Protein AF-A0A5N7ZRE4-F1 (afdb_monomer)

Radius of gyration: 23.87 Å; Cα contacts (8 Å, |Δi|>4): 302; chains: 1; bounding box: 66×39×61 Å

Nearest PDB structures (foldseek):
  6v05-assembly1_B  TM=2.586E-01  e=1.047E+00  Escherichia coli K-12
  1u4c-assembly1_A  TM=2.999E-01  e=3.041E+00  Saccharomyces cerevisiae
  1u4c-assembly2_B  TM=3.502E-01  e=5.964E+00  Saccharomyces cerevisiae
  7zdg-assembly1_C  TM=2.381E-01  e=7.465E+00  Escherichia coli K-12

Foldseek 3Di:
DDDDDDDDDPPPDPDDDPDDPQDDQDVVLVVVLVVLCVPQLVVLVVDDPVRSVVSVVVSVVVSVVSSVDDPDDDDPDPPLPFFPKWKKWWFKWKQACLCCVPPQHRTWTWIATPVRWIWIAHPVHNQDTWTWDWDDDRLPAKIKTATPVGKIWIQGNQFWIDIPRWADFACDPVVPDGDPDDTGDIMGMDTDPRPDMDIHRDRD

Structure (mmCIF, N/CA/C/O backbone):
data_AF-A0A5N7ZRE4-F1
#
_entry.id   AF-A0A5N7ZRE4-F1
#
loop_
_atom_site.group_PDB
_atom_site.id
_atom_site.type_symbol
_atom_site.label_atom_id
_atom_site.label_alt_id
_atom_site.label_comp_id
_atom_site.label_asym_id
_atom_site.label_entity_id
_atom_site.label_seq_id
_atom_site.pdbx_PDB_ins_code
_atom_site.Cartn_x
_atom_site.Cartn_y
_atom_site.Cartn_z
_atom_site.occupancy
_atom_site.B_iso_or_equiv
_atom_site.auth_seq_id
_atom_site.auth_comp_id
_atom_site.auth_asym_id
_atom_site.auth_atom_id
_atom_site.pdbx_PDB_model_num
ATOM 1 N N . MET A 1 1 ? -44.873 24.773 28.114 1.00 38.56 1 MET A N 1
ATOM 2 C CA . MET A 1 1 ? -45.501 24.038 26.993 1.00 38.56 1 MET A CA 1
ATOM 3 C C . MET A 1 1 ? -44.371 23.784 25.992 1.00 38.56 1 MET A C 1
ATOM 5 O O . MET A 1 1 ? -43.941 24.752 25.390 1.00 38.56 1 MET A O 1
ATOM 9 N N . ASN A 1 2 ? -43.623 22.665 25.984 1.00 38.62 2 ASN A N 1
ATOM 10 C CA . ASN A 1 2 ? -43.989 21.2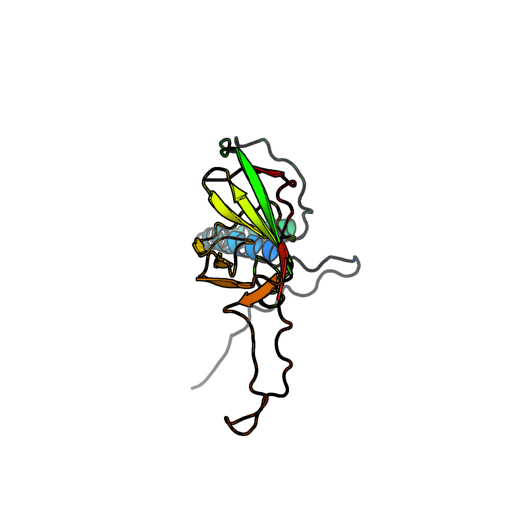50 25.709 1.00 38.62 2 ASN A CA 1
ATOM 11 C C . ASN A 1 2 ? -45.006 21.169 24.554 1.00 38.62 2 ASN A C 1
ATOM 13 O O . ASN A 1 2 ? -46.038 21.815 24.675 1.00 38.62 2 ASN A O 1
ATOM 17 N N . HIS A 1 3 ? -44.809 20.487 23.416 1.00 33.56 3 HIS A N 1
ATOM 18 C CA . HIS A 1 3 ? -44.125 19.222 23.070 1.00 33.56 3 HIS A CA 1
ATOM 19 C C . HIS A 1 3 ? -43.489 19.319 21.649 1.00 33.56 3 HIS A C 1
ATOM 21 O O . HIS A 1 3 ? -43.938 20.140 20.862 1.00 33.56 3 HIS A O 1
ATOM 27 N N . THR A 1 4 ? -42.349 18.702 21.291 1.00 43.25 4 THR A N 1
ATOM 28 C CA . THR A 1 4 ? -42.055 17.271 20.998 1.00 43.25 4 THR A CA 1
ATOM 29 C C . THR A 1 4 ? -42.673 16.724 19.689 1.00 43.25 4 THR A C 1
ATOM 31 O O . THR A 1 4 ? -43.889 16.704 19.561 1.00 43.25 4 THR A O 1
ATOM 34 N N . GLY A 1 5 ? -41.821 16.176 18.797 1.00 32.09 5 GLY A N 1
ATOM 35 C CA . GLY A 1 5 ? -42.152 15.314 17.634 1.00 32.09 5 GLY A CA 1
ATOM 36 C C . GLY A 1 5 ? -42.248 16.090 16.311 1.00 32.09 5 GLY A C 1
ATOM 37 O O . GLY A 1 5 ? -42.952 17.081 16.255 1.00 32.09 5 GLY A O 1
ATOM 38 N N . ILE A 1 6 ? -41.584 15.770 15.195 1.00 45.44 6 ILE A N 1
ATOM 39 C CA . ILE A 1 6 ? -41.382 14.496 14.479 1.00 45.44 6 ILE A CA 1
ATOM 40 C C . ILE A 1 6 ? -40.230 14.776 13.471 1.00 45.44 6 ILE A C 1
ATOM 42 O O . ILE A 1 6 ? -40.348 15.682 12.663 1.00 45.44 6 ILE A O 1
ATOM 46 N N . GLY A 1 7 ? -39.067 14.130 13.416 1.00 37.88 7 GLY A N 1
ATOM 47 C CA . GLY A 1 7 ? -38.602 12.951 14.119 1.00 37.88 7 GLY A CA 1
ATOM 48 C C . GLY A 1 7 ? -38.882 11.634 13.404 1.00 37.88 7 GLY A C 1
ATOM 49 O O . GLY A 1 7 ? -38.655 10.616 14.037 1.00 37.88 7 GLY A O 1
ATOM 50 N N . THR A 1 8 ? -39.419 11.573 12.172 1.00 39.50 8 THR A N 1
ATOM 51 C CA . THR A 1 8 ? -39.754 10.258 11.567 1.00 39.50 8 THR A CA 1
ATOM 52 C C . THR A 1 8 ? -40.024 10.248 10.049 1.00 39.50 8 THR A C 1
ATOM 54 O O . THR A 1 8 ? -41.079 9.798 9.639 1.00 39.50 8 THR A O 1
ATOM 57 N N . ILE A 1 9 ? -39.098 10.656 9.170 1.00 37.72 9 ILE A N 1
ATOM 58 C CA . ILE A 1 9 ? -39.105 10.152 7.768 1.00 37.72 9 ILE A CA 1
ATOM 59 C C . ILE A 1 9 ? -37.665 9.930 7.273 1.00 37.72 9 ILE A C 1
ATOM 61 O O . ILE A 1 9 ? -37.221 10.480 6.276 1.00 37.72 9 ILE A O 1
ATOM 65 N N . VAL A 1 10 ? -36.888 9.138 8.015 1.00 38.72 10 VAL A N 1
ATOM 66 C CA . VAL A 1 10 ? -35.630 8.530 7.515 1.00 38.72 10 VAL A CA 1
ATOM 67 C C . VAL A 1 10 ? -35.712 6.993 7.585 1.00 38.72 10 VAL A C 1
ATOM 69 O O . VAL A 1 10 ? -34.785 6.278 7.226 1.00 38.72 10 VAL A O 1
ATOM 72 N N . ALA A 1 11 ? -36.861 6.449 7.996 1.00 36.50 11 ALA A N 1
ATOM 73 C CA . ALA A 1 11 ? -37.039 5.034 8.293 1.00 36.50 11 ALA A CA 1
ATOM 74 C C . ALA A 1 11 ? -38.254 4.453 7.560 1.00 36.50 11 ALA A C 1
ATOM 76 O O . ALA A 1 11 ? -39.237 4.087 8.189 1.00 36.50 11 ALA A O 1
ATOM 77 N N . ALA A 1 12 ? -38.206 4.384 6.230 1.00 35.69 12 ALA A N 1
ATOM 78 C CA . ALA A 1 12 ? -39.133 3.548 5.462 1.00 35.69 12 ALA A CA 1
ATOM 79 C C . ALA A 1 12 ? -38.622 3.334 4.031 1.00 35.69 12 ALA A C 1
ATOM 81 O O . ALA A 1 12 ? -39.113 3.963 3.103 1.00 35.69 12 ALA A O 1
ATOM 82 N N . SER A 1 13 ? -37.612 2.478 3.853 1.00 39.00 13 SER A N 1
ATOM 83 C CA . SER A 1 13 ? -37.376 1.709 2.608 1.00 39.00 13 SER A CA 1
ATOM 84 C C . SER A 1 13 ? -36.372 0.565 2.840 1.00 39.00 13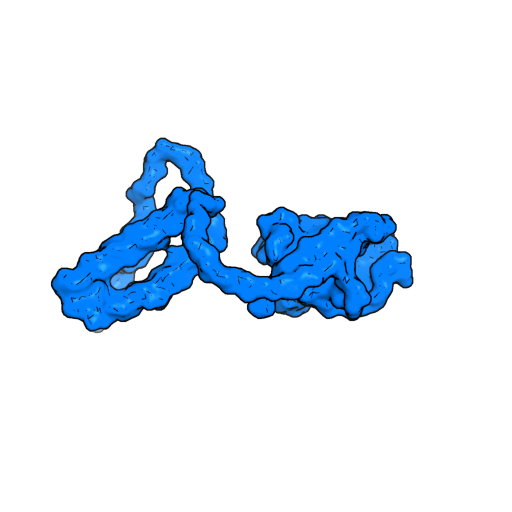 SER A C 1
ATOM 86 O O . SER A 1 13 ? -35.572 0.217 1.977 1.00 39.00 13 SER A O 1
ATOM 88 N N . LEU A 1 14 ? -36.405 -0.027 4.037 1.00 39.69 14 LEU A N 1
ATOM 89 C CA . LEU A 1 14 ? -35.903 -1.378 4.288 1.00 39.69 14 LEU A CA 1
ATOM 90 C C . LEU A 1 14 ? -37.122 -2.305 4.240 1.00 39.69 14 LEU A C 1
ATOM 92 O O . LEU A 1 14 ? -38.170 -1.941 4.761 1.00 39.69 14 LEU A O 1
ATOM 96 N N . CYS A 1 15 ? -36.955 -3.485 3.646 1.00 40.66 15 CYS A N 1
ATOM 97 C CA . CYS A 1 15 ? -37.971 -4.521 3.410 1.00 40.66 15 CYS A CA 1
ATOM 98 C C . CYS A 1 15 ? -38.852 -4.353 2.167 1.00 40.66 15 CYS A C 1
ATOM 100 O O . CYS A 1 15 ? -40.064 -4.235 2.272 1.00 40.66 15 CYS A O 1
ATOM 102 N N . VAL A 1 16 ? -38.255 -4.544 0.990 1.00 39.59 16 VAL A N 1
ATOM 103 C CA . VAL A 1 16 ? -38.702 -5.616 0.084 1.00 39.59 16 VAL A CA 1
ATOM 104 C C . VAL A 1 16 ? -37.446 -6.205 -0.550 1.00 39.59 16 VAL A C 1
ATOM 106 O O . VAL A 1 16 ? -36.670 -5.457 -1.131 1.00 39.59 16 VAL A O 1
ATOM 109 N N . LEU A 1 17 ? -37.221 -7.509 -0.380 1.00 38.06 17 LEU A N 1
ATOM 110 C CA . LEU A 1 17 ? -36.722 -8.437 -1.406 1.00 38.06 17 LEU A CA 1
ATOM 111 C C . LEU A 1 17 ? -36.503 -9.804 -0.755 1.00 38.06 17 LEU A C 1
ATOM 113 O O . LEU A 1 17 ? -35.435 -10.166 -0.265 1.00 38.06 17 LEU A O 1
ATOM 117 N N . SER A 1 18 ? -37.602 -10.542 -0.736 1.00 36.12 18 SER A N 1
ATOM 1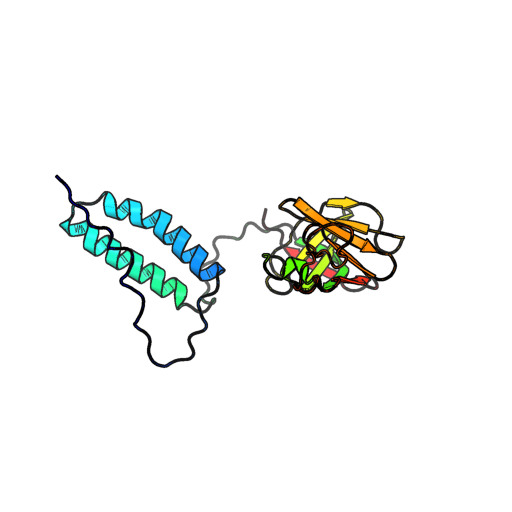18 C CA . SER A 1 18 ? -37.655 -11.978 -0.548 1.00 36.12 18 SER A CA 1
ATOM 119 C C . SER A 1 18 ? -36.957 -12.667 -1.727 1.00 36.12 18 SER A C 1
ATOM 121 O O . SER A 1 18 ? -37.272 -12.388 -2.879 1.00 36.12 18 SER A O 1
ATOM 123 N N . GLN A 1 19 ? -36.070 -13.610 -1.411 1.00 41.47 19 GLN A N 1
ATOM 124 C CA . GLN A 1 19 ? -35.760 -14.797 -2.219 1.00 41.47 19 GLN A CA 1
ATOM 125 C C . GLN A 1 19 ? -35.134 -14.577 -3.609 1.00 41.47 19 GLN A C 1
ATOM 127 O O . GLN A 1 19 ? -35.660 -14.975 -4.639 1.00 41.47 19 GLN A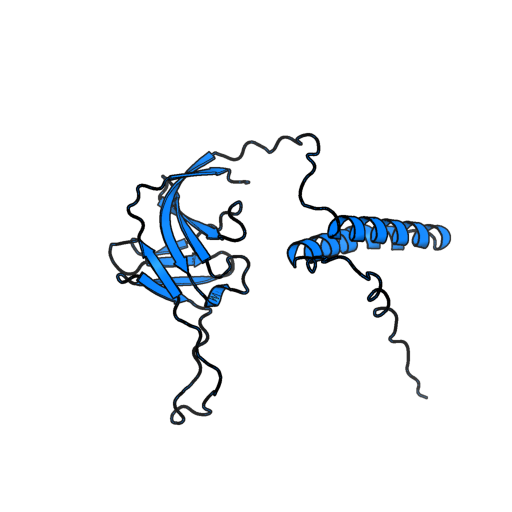 O 1
ATOM 132 N N . ALA A 1 20 ? -33.917 -14.052 -3.606 1.00 31.69 20 ALA A N 1
ATOM 133 C CA . ALA A 1 20 ? -32.799 -14.555 -4.404 1.00 31.69 20 ALA A CA 1
ATOM 134 C C . ALA A 1 20 ? -31.536 -14.175 -3.623 1.00 31.69 20 ALA A C 1
ATOM 136 O O . ALA A 1 20 ? -31.572 -13.214 -2.856 1.00 31.69 20 ALA A O 1
ATOM 137 N N . ALA A 1 21 ? -30.437 -14.914 -3.752 1.00 38.81 21 ALA A N 1
ATOM 138 C CA . ALA A 1 21 ? -29.160 -14.573 -3.130 1.00 38.81 21 ALA A CA 1
ATOM 139 C C . ALA A 1 21 ? -28.604 -13.248 -3.706 1.00 38.81 21 ALA A C 1
ATOM 141 O O . ALA A 1 21 ? -27.688 -13.238 -4.520 1.00 38.81 21 ALA A O 1
ATOM 142 N N . LEU A 1 22 ? -29.195 -12.116 -3.327 1.00 42.44 22 LEU A N 1
ATOM 143 C CA . LEU A 1 22 ? -28.741 -10.782 -3.676 1.00 42.44 22 LEU A CA 1
ATOM 144 C C . LEU A 1 22 ? -27.560 -10.475 -2.767 1.00 42.44 22 LEU A C 1
ATOM 146 O O . LEU A 1 22 ? -27.717 -10.242 -1.566 1.00 42.44 22 LEU A O 1
ATOM 150 N N . ALA A 1 23 ? -26.362 -10.529 -3.346 1.00 50.88 23 ALA A N 1
ATOM 151 C CA . ALA A 1 23 ? -25.167 -9.978 -2.737 1.00 50.88 23 ALA A CA 1
ATOM 152 C C . ALA A 1 23 ? -25.509 -8.602 -2.148 1.00 50.88 23 ALA A C 1
ATOM 154 O O . ALA A 1 23 ? -26.096 -7.759 -2.830 1.00 50.88 23 ALA A O 1
ATOM 155 N N . ARG A 1 24 ? -25.189 -8.392 -0.864 1.00 57.41 24 ARG A N 1
ATOM 156 C CA . ARG A 1 24 ? -25.337 -7.071 -0.244 1.00 57.41 24 ARG A CA 1
ATOM 157 C C . ARG A 1 24 ? -24.637 -6.051 -1.152 1.00 57.41 24 ARG A C 1
ATOM 159 O O . ARG A 1 24 ? -23.506 -6.342 -1.556 1.00 57.41 24 ARG A O 1
ATOM 166 N N . PRO A 1 25 ? -25.272 -4.908 -1.473 1.00 59.19 25 PRO A N 1
ATOM 167 C CA . PRO A 1 25 ? -24.647 -3.918 -2.334 1.00 59.19 25 PRO A CA 1
ATOM 168 C C . PRO A 1 25 ? -23.276 -3.555 -1.770 1.00 59.19 25 PRO A C 1
ATOM 170 O O . PRO A 1 25 ? -23.131 -3.356 -0.559 1.00 59.19 25 PRO A O 1
ATOM 173 N N . THR A 1 26 ? -22.256 -3.522 -2.625 1.00 68.94 26 THR A N 1
ATOM 174 C CA . THR A 1 26 ? -20.909 -3.160 -2.184 1.00 68.94 26 THR A CA 1
ATOM 175 C C . THR A 1 26 ? -20.901 -1.710 -1.704 1.00 68.94 26 THR A C 1
ATOM 177 O O . THR A 1 26 ? -21.720 -0.896 -2.137 1.00 68.94 26 THR A O 1
ATOM 180 N N . GLN A 1 27 ? -19.958 -1.355 -0.826 1.00 68.06 27 GLN A N 1
ATOM 181 C CA . GLN A 1 27 ? -19.811 0.033 -0.370 1.00 68.06 27 GLN A CA 1
ATOM 182 C C . GLN A 1 27 ? -19.673 0.999 -1.560 1.00 68.06 27 GLN A C 1
ATOM 184 O O . GLN A 1 27 ? -20.262 2.068 -1.557 1.00 68.06 27 GLN A O 1
ATOM 189 N N . GLU A 1 28 ? -19.006 0.568 -2.630 1.00 69.12 28 GLU A N 1
ATOM 190 C CA . GLU A 1 28 ? -18.854 1.335 -3.866 1.00 69.12 28 GLU A CA 1
ATOM 191 C C . GLU A 1 28 ? -20.179 1.539 -4.626 1.00 69.12 28 GLU A C 1
ATOM 193 O O . GLU A 1 28 ? -20.420 2.611 -5.180 1.00 69.12 28 GLU A O 1
ATOM 198 N N . GLN A 1 29 ? -21.065 0.538 -4.650 1.00 70.00 29 GLN A N 1
ATOM 199 C CA . GLN A 1 29 ? -22.415 0.691 -5.209 1.00 70.00 29 GLN A CA 1
ATOM 200 C C . GLN A 1 29 ? -23.254 1.649 -4.356 1.00 70.00 29 GLN A C 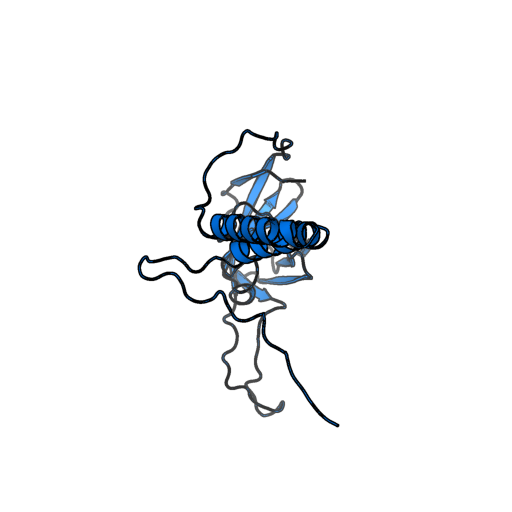1
ATOM 202 O O . GLN A 1 29 ? -23.963 2.498 -4.898 1.00 70.00 29 GLN A O 1
ATOM 207 N N . MET A 1 30 ? -23.127 1.563 -3.030 1.00 74.44 30 MET A N 1
ATOM 208 C CA . MET A 1 30 ? -23.801 2.468 -2.097 1.00 74.44 30 MET A CA 1
ATOM 209 C C . MET A 1 30 ? -23.301 3.911 -2.234 1.00 74.44 30 MET A C 1
ATOM 211 O O . MET A 1 30 ? -24.115 4.834 -2.250 1.00 74.44 30 MET A O 1
ATOM 215 N N . ASP A 1 31 ? -21.994 4.115 -2.397 1.00 75.12 31 ASP A N 1
ATOM 216 C CA . ASP A 1 31 ? -21.389 5.437 -2.579 1.00 75.12 31 ASP A CA 1
ATOM 217 C C . ASP A 1 31 ? -21.771 6.042 -3.939 1.00 75.12 31 ASP A C 1
ATOM 219 O O . ASP A 1 31 ? -22.064 7.235 -4.025 1.00 75.12 31 ASP A O 1
ATOM 223 N N . ARG A 1 32 ? -21.876 5.223 -4.997 1.00 75.50 32 ARG A N 1
ATOM 224 C CA . ARG A 1 32 ? -22.384 5.662 -6.310 1.00 75.50 32 ARG A CA 1
ATOM 225 C C . ARG A 1 32 ? -23.833 6.132 -6.249 1.00 75.50 32 ARG A C 1
ATOM 227 O O . ARG A 1 32 ? -24.157 7.170 -6.822 1.00 75.50 32 ARG A O 1
ATOM 234 N N . VAL A 1 33 ? -24.697 5.393 -5.556 1.00 78.00 33 VAL A N 1
ATOM 235 C CA . VAL A 1 33 ? -26.101 5.792 -5.380 1.00 78.00 33 VAL A CA 1
ATOM 236 C C . VAL A 1 33 ? -26.216 7.019 -4.487 1.00 78.00 33 VAL A C 1
ATOM 238 O O . VAL A 1 33 ? -27.007 7.909 -4.788 1.00 78.00 33 VAL A O 1
ATOM 241 N N . ARG A 1 34 ? -25.392 7.121 -3.438 1.00 78.38 34 ARG A N 1
ATOM 242 C CA . ARG A 1 34 ? -25.328 8.318 -2.595 1.00 78.38 34 ARG A CA 1
ATOM 243 C C . ARG A 1 34 ? -24.951 9.551 -3.414 1.00 78.38 34 ARG A C 1
ATOM 245 O O . ARG A 1 34 ? -25.705 10.515 -3.403 1.00 78.38 34 ARG A O 1
ATOM 252 N N . ALA A 1 35 ? -23.859 9.492 -4.174 1.00 76.88 35 ALA A N 1
ATOM 253 C CA . ALA A 1 35 ? -23.410 10.605 -5.009 1.00 76.88 35 ALA A CA 1
ATOM 254 C C . ALA A 1 35 ? -24.438 10.979 -6.095 1.00 76.88 35 ALA A C 1
ATOM 256 O O . ALA A 1 35 ? -24.634 12.156 -6.397 1.00 76.88 35 ALA A O 1
ATOM 257 N N . PHE A 1 36 ? -25.125 9.988 -6.674 1.00 80.94 36 PHE A N 1
ATOM 258 C CA . PHE A 1 36 ? -26.218 10.223 -7.619 1.00 80.94 36 PHE A CA 1
ATOM 259 C C . PHE A 1 36 ? -27.396 10.949 -6.954 1.00 80.94 36 PHE A C 1
ATOM 261 O O . PHE A 1 36 ? -27.853 11.974 -7.458 1.00 80.94 36 PHE A O 1
ATOM 268 N N . ASN A 1 37 ? -27.843 10.471 -5.793 1.00 80.00 37 ASN A N 1
ATOM 269 C CA . ASN A 1 37 ? -28.951 11.066 -5.052 1.00 80.00 37 ASN A CA 1
ATOM 270 C C . ASN A 1 37 ? -28.620 12.484 -4.567 1.00 80.00 37 ASN A C 1
ATOM 272 O O . ASN A 1 37 ? -29.449 13.377 -4.715 1.00 80.00 37 ASN A O 1
ATOM 276 N N . GLU A 1 38 ? -27.410 12.714 -4.050 1.00 78.94 38 GLU A N 1
ATOM 277 C CA . GLU A 1 38 ? -26.937 14.039 -3.621 1.00 78.94 38 GLU A CA 1
ATOM 278 C C . GLU A 1 38 ? -26.934 15.057 -4.768 1.00 78.94 38 GLU A C 1
ATOM 280 O O . GLU A 1 38 ? -27.155 16.244 -4.540 1.00 78.94 38 GLU A O 1
ATOM 285 N N . LYS A 1 39 ? -26.734 14.604 -6.010 1.00 82.94 39 LYS A N 1
ATOM 286 C CA . LYS A 1 39 ? -26.737 15.468 -7.192 1.00 82.94 39 LYS A CA 1
ATOM 287 C C . LYS A 1 39 ? -28.131 15.695 -7.778 1.00 82.94 39 LYS A C 1
ATOM 289 O O . LYS A 1 39 ? -28.424 16.794 -8.250 1.00 82.94 39 LYS A O 1
ATOM 294 N N . GLU A 1 40 ? -28.968 14.662 -7.820 1.00 82.44 40 GLU A N 1
ATOM 295 C CA . GLU A 1 40 ? -30.234 14.701 -8.560 1.00 82.44 40 GLU A CA 1
ATOM 296 C C . GLU A 1 40 ? -31.441 15.073 -7.683 1.00 82.44 40 GLU A C 1
ATOM 298 O O . GLU A 1 40 ? -32.319 15.792 -8.157 1.00 82.44 40 GLU A O 1
ATOM 303 N N . LEU A 1 41 ? -31.472 14.692 -6.397 1.00 78.56 41 LEU A N 1
ATOM 304 C CA . LEU A 1 41 ? -32.583 15.048 -5.498 1.00 78.56 41 LEU A CA 1
ATOM 305 C C . LEU A 1 41 ? -32.758 16.565 -5.300 1.00 78.56 41 LEU A C 1
ATOM 307 O O . LEU A 1 41 ? -33.905 17.015 -5.338 1.00 78.56 41 LEU A O 1
ATOM 311 N N . PRO A 1 42 ? -31.692 17.388 -5.171 1.00 85.56 42 PRO A N 1
ATOM 312 C CA . PRO A 1 42 ? -31.847 18.842 -5.074 1.00 85.56 42 PRO A CA 1
ATOM 313 C C . PRO A 1 42 ? -32.591 19.466 -6.257 1.00 85.56 42 PRO A C 1
ATOM 315 O O . PRO A 1 42 ? -33.279 20.469 -6.089 1.00 85.56 42 PRO A O 1
ATOM 318 N N . LYS A 1 43 ? -32.509 18.855 -7.445 1.00 82.94 43 LYS A N 1
ATOM 319 C CA . LYS A 1 43 ? -33.223 19.329 -8.637 1.00 82.94 43 LYS A CA 1
ATOM 320 C C . LYS A 1 43 ? -34.720 19.047 -8.556 1.00 82.94 43 LYS A C 1
ATOM 322 O O . LYS A 1 43 ? -35.502 19.824 -9.088 1.00 82.94 43 LYS A O 1
ATOM 327 N N . CYS A 1 44 ? -35.118 17.976 -7.871 1.00 80.94 44 CYS A N 1
ATOM 328 C CA . CYS A 1 44 ? -36.526 17.663 -7.644 1.00 80.94 44 CYS A CA 1
ATOM 329 C C . CYS A 1 44 ? -37.163 18.591 -6.604 1.00 80.94 44 CYS A C 1
ATOM 331 O O . CYS A 1 44 ? -38.322 18.961 -6.758 1.00 80.94 44 CYS A O 1
ATOM 333 N N . TYR A 1 45 ? -36.406 19.017 -5.586 1.00 78.12 45 TYR A N 1
ATOM 334 C CA . TYR A 1 45 ? -36.892 19.967 -4.573 1.00 78.12 45 TYR A CA 1
ATOM 335 C C . TYR A 1 45 ? -37.071 21.395 -5.103 1.00 78.12 45 TYR A C 1
ATOM 337 O O . TYR A 1 45 ? -37.747 22.199 -4.470 1.00 78.12 45 TYR A O 1
ATOM 345 N N . ALA A 1 46 ? -36.493 21.709 -6.264 1.00 79.62 46 ALA A N 1
ATOM 346 C CA . ALA A 1 46 ? -36.701 22.980 -6.951 1.00 79.62 46 ALA A CA 1
ATOM 347 C C . ALA A 1 46 ? -37.985 23.009 -7.810 1.00 79.62 46 ALA A C 1
ATOM 349 O O . ALA A 1 46 ? -38.300 24.045 -8.394 1.00 79.62 46 ALA A O 1
ATOM 350 N N . LEU A 1 47 ? -38.714 21.889 -7.920 1.00 81.06 47 LEU A N 1
ATOM 351 C CA . LEU A 1 47 ? -39.934 21.781 -8.722 1.00 81.06 47 LEU A CA 1
ATOM 352 C C . LEU A 1 47 ? -41.200 22.029 -7.884 1.00 81.06 47 LEU A C 1
ATOM 354 O O . LEU A 1 47 ? -41.207 21.765 -6.681 1.00 81.06 47 LEU A O 1
ATOM 358 N N . PRO A 1 48 ? -42.309 22.459 -8.515 1.00 85.81 48 PRO A N 1
ATOM 359 C CA . PRO A 1 48 ? -43.617 22.501 -7.866 1.00 85.81 48 PRO A CA 1
ATOM 360 C C . PRO A 1 48 ? -44.023 21.124 -7.322 1.00 85.81 48 PRO A C 1
ATOM 362 O O . PRO A 1 48 ? -43.744 20.101 -7.949 1.00 85.81 48 PRO A O 1
ATOM 365 N N . GLU A 1 49 ? -44.733 21.092 -6.192 1.00 72.25 49 GLU A N 1
ATOM 366 C CA . GLU A 1 49 ? -45.049 19.875 -5.420 1.00 72.25 49 GLU A CA 1
ATOM 367 C C . GLU A 1 49 ? -45.670 18.743 -6.262 1.00 72.25 49 GLU A C 1
ATOM 369 O O . GLU A 1 49 ? -45.273 17.581 -6.148 1.00 72.25 49 GLU A O 1
ATOM 374 N N . ALA A 1 50 ? -46.557 19.092 -7.200 1.00 75.31 50 ALA A N 1
ATOM 375 C CA . ALA A 1 50 ? -47.189 18.147 -8.124 1.00 75.31 50 ALA A CA 1
ATOM 376 C C . ALA A 1 50 ? -46.194 17.412 -9.052 1.00 75.31 50 ALA A C 1
ATOM 378 O O . ALA A 1 50 ? -46.482 16.312 -9.517 1.00 75.31 50 ALA A O 1
ATOM 379 N N . GLN A 1 51 ? -45.023 18.000 -9.320 1.00 72.62 51 GLN A N 1
ATOM 380 C CA . GLN A 1 51 ? -43.971 17.449 -10.187 1.00 72.62 51 GLN A CA 1
ATOM 381 C C . GLN A 1 51 ? -42.774 16.916 -9.386 1.00 72.62 51 GLN A C 1
ATOM 383 O O . GLN A 1 51 ? -42.092 15.991 -9.834 1.00 72.62 51 GLN A O 1
ATOM 388 N N . ALA A 1 52 ? -42.544 17.450 -8.182 1.00 70.75 52 ALA A N 1
ATOM 389 C CA . ALA A 1 52 ? -41.474 17.022 -7.289 1.00 70.75 52 ALA A CA 1
ATOM 390 C C . ALA A 1 52 ? -41.597 15.535 -6.932 1.00 70.75 52 ALA A C 1
ATOM 392 O O . ALA A 1 52 ? -40.604 14.811 -6.976 1.00 70.75 52 ALA A O 1
ATOM 393 N N . LYS A 1 53 ? -42.821 15.048 -6.676 1.00 74.94 53 LYS A N 1
ATOM 394 C CA . LYS A 1 53 ? -43.051 13.633 -6.356 1.00 74.94 53 LYS A CA 1
ATOM 395 C C . LYS A 1 53 ? -42.624 12.700 -7.495 1.00 74.94 53 LYS A C 1
ATOM 397 O O . LYS A 1 53 ? -41.870 11.762 -7.262 1.00 74.94 53 LYS A O 1
ATOM 402 N N . ALA A 1 54 ? -43.055 12.982 -8.725 1.00 74.19 54 ALA A N 1
ATOM 403 C CA . ALA A 1 54 ? -42.697 12.171 -9.891 1.00 74.19 54 ALA A CA 1
ATOM 404 C C . ALA A 1 54 ? -41.184 12.206 -10.176 1.00 74.19 54 ALA A C 1
ATOM 406 O O . ALA A 1 54 ? -40.597 11.194 -10.552 1.00 74.19 54 ALA A O 1
ATOM 407 N N . CYS A 1 55 ? -40.542 13.355 -9.943 1.00 75.56 55 CYS A N 1
ATOM 408 C CA . CYS A 1 55 ? -39.093 13.496 -10.054 1.00 75.56 55 CYS A CA 1
ATOM 409 C C . CYS A 1 55 ? -38.354 12.645 -9.010 1.00 75.56 55 CYS A C 1
ATOM 411 O O . CYS A 1 55 ? -37.438 11.904 -9.362 1.00 75.56 55 CYS A O 1
ATOM 413 N N . VAL A 1 56 ? -38.768 12.703 -7.740 1.00 76.69 56 VAL A N 1
ATOM 414 C CA . VAL A 1 56 ? -38.159 11.915 -6.658 1.00 76.69 56 VAL A CA 1
ATOM 415 C C . VAL A 1 56 ? -38.343 10.417 -6.900 1.00 76.69 56 VAL A C 1
ATOM 417 O O . VAL A 1 56 ? -37.372 9.669 -6.788 1.00 76.69 56 VAL A O 1
ATOM 420 N N . ASP A 1 57 ? -39.541 9.982 -7.300 1.00 76.06 57 ASP A N 1
ATOM 421 C CA . ASP A 1 57 ? -39.824 8.576 -7.611 1.00 76.06 57 ASP A CA 1
ATOM 422 C C . ASP A 1 57 ? -38.917 8.064 -8.750 1.00 76.06 57 ASP A C 1
ATOM 424 O O . ASP A 1 57 ? -38.368 6.962 -8.674 1.00 76.06 57 ASP A O 1
ATOM 428 N N . GLU A 1 58 ? -38.674 8.886 -9.776 1.00 79.31 58 GLU A N 1
ATOM 429 C CA . GLU A 1 58 ? -37.786 8.552 -10.894 1.00 79.31 58 GLU A CA 1
ATOM 430 C C . GLU A 1 58 ? -36.300 8.518 -10.492 1.00 79.31 58 GLU A C 1
ATOM 432 O O . GLU A 1 58 ? -35.548 7.651 -10.952 1.00 79.31 58 GLU A O 1
ATOM 437 N N . VAL A 1 59 ? -35.860 9.424 -9.613 1.00 77.75 59 VAL A N 1
ATOM 438 C CA . VAL A 1 59 ? -34.495 9.418 -9.058 1.00 77.75 59 VAL A CA 1
ATOM 439 C C . VAL A 1 59 ? -34.273 8.172 -8.204 1.00 77.75 59 VAL A C 1
ATOM 441 O O . VAL A 1 59 ? -33.278 7.473 -8.390 1.00 77.75 59 VAL A O 1
ATOM 444 N N . ILE A 1 60 ? -35.222 7.825 -7.334 1.00 76.88 60 ILE A N 1
ATOM 445 C CA . ILE A 1 60 ? -35.148 6.611 -6.514 1.00 76.88 60 ILE A CA 1
ATOM 446 C C . ILE A 1 60 ? -35.110 5.370 -7.410 1.00 76.88 60 ILE A C 1
ATOM 448 O O . ILE A 1 60 ? -34.232 4.525 -7.236 1.00 76.88 60 ILE A O 1
ATOM 452 N N . ARG A 1 61 ? -35.978 5.289 -8.427 1.00 79.62 61 ARG A N 1
ATOM 453 C CA . ARG A 1 61 ? -36.005 4.173 -9.385 1.00 79.62 61 ARG A CA 1
ATOM 454 C C . ARG A 1 61 ? -34.655 3.988 -10.084 1.00 79.62 61 ARG A C 1
ATOM 456 O O . ARG A 1 61 ? -34.163 2.862 -10.178 1.00 79.62 61 ARG A O 1
ATOM 463 N N . LYS A 1 62 ? -34.030 5.078 -10.543 1.00 75.12 62 LYS A N 1
ATOM 464 C CA . LYS A 1 62 ? -32.689 5.054 -11.154 1.00 75.12 62 LYS A CA 1
ATOM 465 C C . LYS A 1 62 ? -31.611 4.633 -10.158 1.00 75.12 62 LYS A C 1
ATOM 467 O O . LYS A 1 62 ? -30.793 3.778 -10.489 1.00 75.12 62 LYS A O 1
ATOM 472 N N . GLY A 1 63 ? -31.646 5.156 -8.933 1.00 76.12 63 GLY A N 1
ATOM 473 C CA . GLY A 1 63 ? -30.731 4.759 -7.861 1.00 76.12 63 GLY A CA 1
ATOM 474 C C . GLY A 1 63 ? -30.824 3.264 -7.539 1.00 76.12 63 GLY A C 1
ATOM 475 O O . GLY A 1 63 ? -29.805 2.584 -7.445 1.00 76.12 63 GLY A O 1
ATOM 476 N N . THR A 1 64 ? -32.033 2.704 -7.464 1.00 73.00 64 THR A N 1
ATOM 477 C CA . THR A 1 64 ? -32.242 1.266 -7.235 1.00 73.00 64 THR A CA 1
ATOM 478 C C . THR A 1 64 ? -31.751 0.414 -8.410 1.00 73.00 64 THR A C 1
ATOM 480 O O . THR A 1 64 ? -31.125 -0.622 -8.190 1.00 73.00 64 THR A O 1
ATOM 483 N N . GLN A 1 65 ? -31.941 0.860 -9.658 1.00 73.00 65 GLN A N 1
ATOM 484 C CA . GLN A 1 65 ? -31.388 0.174 -10.835 1.00 73.00 65 GLN A CA 1
ATOM 485 C C . GLN A 1 65 ? -29.852 0.146 -10.835 1.00 73.00 65 GLN A C 1
ATOM 487 O O . GLN A 1 65 ? -29.254 -0.838 -11.275 1.00 73.00 65 GLN A O 1
ATOM 492 N N . MET A 1 66 ? -29.200 1.174 -10.285 1.00 68.88 66 MET A N 1
ATOM 493 C CA . MET A 1 66 ? -27.743 1.199 -10.115 1.00 68.88 66 MET A CA 1
ATOM 494 C C . MET A 1 66 ? -27.241 0.184 -9.075 1.00 68.88 66 MET A C 1
ATOM 496 O O . MET A 1 66 ? -26.105 -0.276 -9.188 1.00 68.88 66 MET A O 1
ATOM 500 N N . LEU A 1 67 ? -28.072 -0.205 -8.099 1.00 69.25 67 LEU A N 1
ATOM 501 C CA . LEU A 1 67 ? -27.748 -1.272 -7.138 1.00 69.25 67 LEU A CA 1
ATOM 502 C C . LEU A 1 67 ? -27.927 -2.673 -7.736 1.00 69.25 67 LEU A C 1
ATOM 504 O O . LEU A 1 67 ? -27.244 -3.605 -7.322 1.00 69.25 67 LEU A O 1
ATOM 508 N N . GLN A 1 68 ? -28.846 -2.823 -8.693 1.00 61.16 68 GLN A N 1
ATOM 509 C CA . GLN A 1 68 ? -29.216 -4.113 -9.286 1.00 61.16 68 GLN A CA 1
ATOM 510 C C . GLN A 1 68 ? -28.459 -4.441 -10.577 1.00 61.16 68 GLN A C 1
ATOM 512 O O . GLN A 1 68 ? -28.464 -5.594 -10.998 1.00 61.16 68 GLN A O 1
ATOM 517 N N . SER A 1 69 ? -27.807 -3.462 -11.208 1.00 52.31 69 SER A N 1
ATOM 518 C CA . SER A 1 69 ? -27.053 -3.687 -12.443 1.00 52.31 69 SER A CA 1
ATOM 519 C C . SER A 1 69 ? -25.745 -4.439 -12.148 1.00 52.31 69 SER A C 1
ATOM 521 O O . SER A 1 69 ? -24.874 -3.883 -11.467 1.00 52.31 69 SER A O 1
ATOM 523 N N . PRO A 1 70 ? -25.542 -5.667 -12.675 1.00 42.28 70 PRO A N 1
ATOM 524 C CA . PRO A 1 70 ? -24.211 -6.254 -12.757 1.00 42.28 70 PRO A CA 1
ATOM 525 C C . PRO A 1 70 ? -23.340 -5.303 -13.575 1.00 42.28 70 PRO A C 1
ATOM 527 O O . PRO A 1 70 ? -23.801 -4.737 -14.567 1.00 42.28 70 PRO A O 1
ATOM 530 N N . ALA A 1 71 ? -22.092 -5.094 -13.164 1.00 45.97 71 ALA A N 1
ATOM 531 C CA . ALA A 1 71 ? -21.157 -4.243 -13.885 1.00 45.97 71 ALA A CA 1
ATOM 532 C C . ALA A 1 71 ? -20.828 -4.844 -15.265 1.00 45.97 71 ALA A C 1
ATOM 534 O O . ALA A 1 71 ? -19.807 -5.503 -15.401 1.00 45.97 71 ALA A O 1
ATOM 535 N N . SER A 1 72 ? -21.699 -4.670 -16.266 1.00 45.19 72 SER A N 1
ATOM 536 C CA . SER A 1 72 ? -21.441 -4.853 -17.701 1.00 45.19 72 SER A CA 1
ATOM 537 C C . SER A 1 72 ? -22.674 -4.482 -18.535 1.00 45.19 72 SER A C 1
ATOM 539 O O . SER A 1 72 ? -23.573 -5.293 -18.715 1.00 45.19 72 SER A O 1
ATOM 541 N N . GLN A 1 73 ? -22.667 -3.289 -19.130 1.00 30.92 73 GLN A N 1
ATOM 542 C CA . GLN A 1 73 ? -22.942 -3.152 -20.562 1.00 30.92 73 GLN A CA 1
ATOM 543 C C . GLN A 1 73 ? -22.213 -1.908 -21.108 1.00 30.92 73 GLN A C 1
ATOM 545 O O . GLN A 1 73 ? -22.182 -0.873 -20.435 1.00 30.92 73 GLN A O 1
ATOM 550 N N . PRO A 1 74 ? -21.567 -2.016 -22.283 1.00 39.91 74 PRO A N 1
ATOM 551 C CA . PRO A 1 74 ? -20.704 -0.983 -22.837 1.00 39.91 74 PRO A CA 1
ATOM 552 C C . PRO A 1 74 ? -21.551 0.108 -23.504 1.00 39.91 74 PRO A C 1
ATOM 554 O O . PRO A 1 74 ? -22.174 -0.114 -24.538 1.00 39.91 74 PRO A O 1
ATOM 557 N N . GLY A 1 75 ? -21.573 1.301 -22.911 1.00 27.02 75 GLY A N 1
ATOM 558 C CA . GLY A 1 75 ? -21.986 2.512 -23.624 1.00 27.02 75 GLY A CA 1
ATOM 559 C C . GLY A 1 75 ? -20.917 2.917 -24.648 1.00 27.02 75 GLY A C 1
ATOM 560 O O . GLY A 1 75 ? -19.745 2.576 -24.454 1.00 27.02 75 GLY A O 1
ATOM 561 N N . PRO A 1 76 ? -21.291 3.629 -25.730 1.00 33.38 76 PRO A N 1
ATOM 562 C CA . PRO A 1 76 ? -20.361 4.014 -26.781 1.00 33.38 76 PRO A CA 1
ATOM 563 C C . PRO A 1 76 ? -19.221 4.801 -26.151 1.00 33.38 76 PRO A C 1
ATOM 565 O O . PRO A 1 76 ? -19.450 5.673 -25.307 1.00 33.38 76 PRO A O 1
ATOM 568 N N . ALA A 1 77 ? -18.000 4.436 -26.528 1.00 38.38 77 ALA A N 1
ATOM 569 C CA . ALA A 1 77 ? -16.784 5.067 -26.067 1.00 38.38 77 ALA A CA 1
ATOM 570 C C . ALA A 1 77 ? -16.904 6.591 -26.221 1.00 38.38 77 ALA A C 1
ATOM 572 O O . ALA A 1 77 ? -16.707 7.138 -27.301 1.00 38.38 77 ALA A O 1
ATOM 573 N N . LYS A 1 78 ? -17.182 7.292 -25.115 1.00 31.47 78 LYS A N 1
ATOM 574 C CA . LYS A 1 78 ? -16.526 8.578 -24.915 1.00 31.47 78 LYS A CA 1
ATOM 575 C C . LYS A 1 78 ? -15.062 8.215 -24.859 1.00 31.47 78 LYS A C 1
ATOM 577 O O . LYS A 1 78 ? -14.670 7.527 -23.917 1.00 31.47 78 LYS A O 1
ATOM 582 N N . GLU A 1 79 ? -14.343 8.566 -25.923 1.00 34.25 79 GLU A N 1
ATOM 583 C CA . GLU A 1 79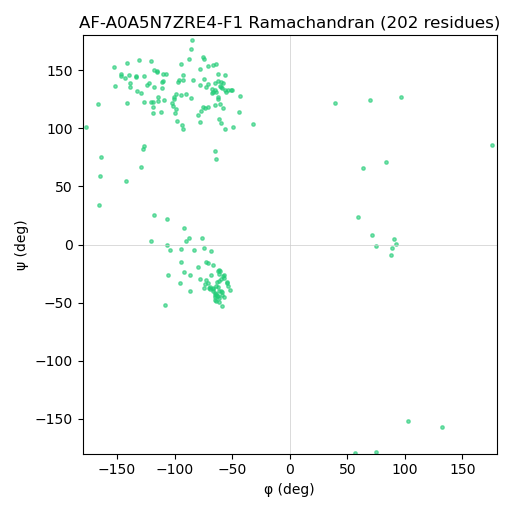 ? -12.900 8.431 -26.053 1.00 34.25 79 GLU A CA 1
ATOM 584 C C . GLU A 1 79 ? -12.273 8.601 -24.677 1.00 34.25 79 GLU A C 1
ATOM 586 O O . GLU A 1 79 ? -12.224 9.696 -24.112 1.00 34.25 79 GLU A O 1
ATOM 591 N N . ALA A 1 80 ? -11.871 7.468 -24.099 1.00 35.56 80 ALA A N 1
ATOM 592 C CA . ALA A 1 80 ? -10.949 7.478 -22.996 1.00 35.56 80 ALA A CA 1
ATOM 593 C C . ALA A 1 80 ? -9.722 8.154 -23.586 1.00 35.56 80 ALA A C 1
ATOM 595 O O . ALA A 1 80 ? -9.050 7.561 -24.430 1.00 35.56 80 ALA A O 1
ATOM 596 N N . SER A 1 81 ? -9.503 9.419 -23.223 1.00 36.56 81 SER A N 1
ATOM 597 C CA . SER A 1 81 ? -8.273 10.128 -23.535 1.00 36.56 81 SER A CA 1
ATOM 598 C C . SER A 1 81 ? -7.148 9.150 -23.236 1.00 36.56 81 SER A C 1
ATOM 600 O O . SER A 1 81 ? -7.059 8.671 -22.104 1.00 36.56 81 SER A O 1
ATOM 602 N N . ALA A 1 82 ? -6.425 8.733 -24.279 1.00 38.75 82 ALA A N 1
ATOM 603 C CA . ALA A 1 82 ? -5.505 7.610 -24.218 1.00 38.75 82 ALA A CA 1
ATOM 604 C C . ALA A 1 82 ? -4.489 7.870 -23.102 1.00 38.75 82 ALA A C 1
ATOM 606 O O . ALA A 1 82 ? -3.554 8.655 -23.255 1.00 38.75 82 ALA A O 1
ATOM 607 N N . GLY A 1 83 ? -4.732 7.259 -21.943 1.00 51.09 83 GLY A N 1
ATOM 608 C CA . GLY A 1 83 ? -3.844 7.338 -20.800 1.00 51.09 83 GLY A CA 1
ATOM 609 C C . GLY A 1 83 ? -2.485 6.805 -21.219 1.00 51.09 83 GLY A C 1
ATOM 610 O O . GLY A 1 83 ? -2.406 5.782 -21.901 1.00 51.09 83 GLY A O 1
ATOM 611 N N . LYS A 1 84 ? -1.407 7.502 -20.856 1.00 63.28 84 LYS A N 1
ATOM 612 C CA . LYS A 1 84 ? -0.054 7.057 -21.194 1.00 63.28 84 LYS A CA 1
ATOM 613 C C . LYS A 1 84 ? 0.153 5.657 -20.608 1.00 63.28 84 LYS A C 1
ATOM 615 O O . LYS A 1 84 ? 0.096 5.480 -19.392 1.00 63.28 84 LYS A O 1
ATOM 620 N N . ALA A 1 85 ? 0.378 4.678 -21.479 1.00 74.25 85 ALA A N 1
ATOM 621 C CA . ALA A 1 85 ? 0.716 3.321 -21.085 1.00 74.25 85 ALA A CA 1
ATOM 622 C C . ALA A 1 85 ? 2.081 3.330 -20.380 1.00 74.25 85 ALA A C 1
ATOM 624 O O . ALA A 1 85 ? 3.083 3.759 -20.958 1.00 74.25 85 ALA A O 1
ATOM 625 N N . VAL A 1 86 ? 2.123 2.889 -19.123 1.00 77.88 86 VAL A N 1
ATOM 626 C CA . VAL A 1 86 ? 3.348 2.835 -18.320 1.00 77.88 86 VAL A CA 1
ATOM 627 C C . VAL A 1 86 ? 3.726 1.377 -18.065 1.00 77.88 86 VAL A C 1
ATOM 629 O O . VAL A 1 86 ? 2.982 0.675 -17.373 1.00 77.88 86 VAL A O 1
ATOM 632 N N . PRO A 1 87 ? 4.863 0.900 -18.606 1.00 87.31 87 PRO A N 1
ATOM 633 C CA . PRO A 1 87 ? 5.404 -0.398 -18.242 1.00 87.31 87 PRO A CA 1
ATOM 634 C C . PRO A 1 87 ? 5.957 -0.349 -16.817 1.00 87.31 87 PRO A C 1
ATOM 636 O O . PRO A 1 87 ? 6.617 0.610 -16.406 1.00 87.31 87 PRO A O 1
ATOM 639 N N . ALA A 1 88 ? 5.684 -1.407 -16.070 1.00 89.94 88 ALA A N 1
ATOM 640 C CA . ALA A 1 88 ? 5.977 -1.512 -14.657 1.00 89.94 88 ALA A CA 1
ATOM 641 C C . ALA A 1 88 ? 6.489 -2.903 -14.306 1.00 89.94 88 ALA A C 1
ATOM 643 O O . ALA A 1 88 ? 6.003 -3.895 -14.847 1.00 89.94 88 ALA A O 1
ATOM 644 N N . THR A 1 89 ? 7.395 -2.978 -13.339 1.00 93.06 89 THR A N 1
ATOM 645 C CA . THR A 1 89 ? 7.935 -4.229 -12.808 1.00 93.06 89 THR A CA 1
ATOM 646 C C . THR A 1 89 ? 7.440 -4.451 -11.386 1.00 93.06 89 THR A C 1
ATOM 648 O O . THR A 1 89 ? 7.461 -3.532 -10.565 1.00 93.06 89 THR A O 1
ATOM 651 N N . LEU A 1 90 ? 7.000 -5.670 -11.084 1.00 94.00 90 LEU A N 1
ATOM 652 C CA . LEU A 1 90 ? 6.571 -6.061 -9.745 1.00 94.00 90 LEU A CA 1
ATOM 653 C C . LEU A 1 90 ? 7.770 -6.074 -8.796 1.00 94.00 90 LEU A C 1
ATOM 655 O O . LEU A 1 90 ? 8.785 -6.712 -9.085 1.00 94.00 90 LEU A O 1
ATOM 659 N N . VAL A 1 91 ? 7.621 -5.419 -7.648 1.00 94.62 91 VAL A N 1
ATOM 660 C CA . VAL A 1 91 ? 8.642 -5.307 -6.600 1.00 94.62 91 VAL A CA 1
ATOM 661 C C . VAL A 1 91 ? 8.271 -6.144 -5.387 1.00 94.62 91 VAL A C 1
ATOM 663 O O . VAL A 1 91 ? 9.077 -6.962 -4.959 1.00 94.62 91 VAL A O 1
ATOM 666 N N . TYR A 1 92 ? 7.061 -5.973 -4.854 1.00 95.56 92 TYR A N 1
ATOM 667 C CA . TYR A 1 92 ? 6.583 -6.736 -3.703 1.00 95.56 92 TYR A CA 1
ATOM 668 C C . TYR A 1 92 ? 5.172 -7.258 -3.929 1.00 95.56 92 TYR A C 1
ATOM 670 O O . TYR A 1 92 ? 4.333 -6.564 -4.499 1.00 95.56 92 TYR A O 1
ATOM 678 N N . GLU A 1 93 ? 4.903 -8.442 -3.399 1.00 95.06 93 GLU A N 1
ATOM 679 C CA . GLU A 1 93 ? 3.553 -8.945 -3.149 1.00 95.06 93 GLU A CA 1
ATOM 680 C C . GLU A 1 93 ? 3.332 -8.965 -1.646 1.00 95.06 93 GLU A C 1
ATOM 682 O O . GLU A 1 93 ? 4.125 -9.563 -0.922 1.00 95.06 93 GLU A O 1
ATOM 687 N N . CYS A 1 94 ? 2.284 -8.308 -1.171 1.00 94.62 94 CYS A N 1
ATOM 688 C CA . CYS A 1 94 ? 2.089 -8.055 0.245 1.00 94.62 94 CYS A CA 1
ATOM 689 C C . CYS A 1 94 ? 0.721 -8.531 0.730 1.00 94.62 94 CYS A C 1
ATOM 691 O O . CYS A 1 94 ? -0.287 -8.408 0.031 1.00 94.62 94 CYS A O 1
ATOM 693 N N . ASN A 1 95 ? 0.701 -9.014 1.969 1.00 94.69 95 ASN A N 1
ATOM 694 C CA . ASN A 1 95 ? -0.482 -9.171 2.796 1.00 94.69 95 ASN A CA 1
ATOM 695 C C . ASN A 1 95 ? -0.308 -8.313 4.055 1.00 94.69 95 ASN A C 1
ATOM 697 O O . ASN A 1 95 ? 0.559 -8.584 4.878 1.00 94.69 95 ASN A O 1
ATOM 701 N N . VAL A 1 96 ? -1.117 -7.272 4.192 1.00 92.00 96 VAL A N 1
ATOM 702 C CA . VAL A 1 96 ? -1.036 -6.220 5.203 1.00 92.00 96 VAL A CA 1
ATOM 703 C C . VAL A 1 96 ? -2.394 -6.126 5.906 1.00 92.00 96 VAL A C 1
ATOM 705 O O . VAL A 1 96 ? -3.243 -5.326 5.509 1.00 92.00 96 VAL A O 1
ATOM 708 N N . PRO A 1 97 ? -2.654 -6.951 6.937 1.00 89.00 97 PRO A N 1
ATOM 709 C CA . PRO A 1 97 ? -3.965 -7.032 7.586 1.00 89.00 97 PRO A CA 1
ATOM 710 C C . PRO A 1 97 ? -4.503 -5.687 8.090 1.00 89.00 97 PRO A C 1
ATOM 712 O O . PRO A 1 97 ? -5.707 -5.447 8.020 1.00 89.00 97 PRO A O 1
ATOM 715 N N . ALA A 1 98 ? -3.622 -4.775 8.512 1.00 86.50 98 ALA A N 1
ATOM 716 C CA . ALA A 1 98 ? -3.993 -3.426 8.942 1.00 86.50 98 ALA A CA 1
ATOM 717 C C . ALA A 1 98 ? -4.759 -2.624 7.871 1.00 86.50 98 ALA A C 1
ATOM 719 O O . ALA A 1 98 ? -5.584 -1.778 8.202 1.00 86.50 98 ALA A O 1
ATOM 720 N N . PHE A 1 99 ? -4.560 -2.930 6.586 1.00 85.31 99 PHE A N 1
ATOM 721 C CA . PHE A 1 99 ? -5.249 -2.274 5.475 1.00 85.31 99 PHE A CA 1
ATOM 722 C C . PHE A 1 99 ? -6.560 -2.955 5.068 1.00 85.31 99 PHE A C 1
ATOM 724 O O . PHE A 1 99 ? -7.207 -2.485 4.130 1.00 85.31 99 PHE A O 1
ATOM 731 N N . ALA A 1 100 ? -7.001 -4.018 5.754 1.00 80.75 100 ALA A N 1
ATOM 732 C CA . ALA A 1 100 ? -8.174 -4.816 5.375 1.00 80.75 100 ALA A CA 1
ATOM 733 C C . ALA A 1 100 ? -9.463 -3.996 5.187 1.00 80.75 100 ALA A C 1
ATOM 735 O O . ALA A 1 100 ? -10.285 -4.330 4.334 1.00 80.75 100 ALA A O 1
ATOM 736 N N . GLN A 1 101 ? -9.629 -2.918 5.957 1.00 71.50 101 GLN A N 1
ATOM 737 C CA . GLN A 1 101 ? -10.798 -2.032 5.887 1.00 71.50 101 GLN A CA 1
ATOM 738 C C . GLN A 1 101 ? -10.595 -0.811 4.975 1.00 71.50 101 GLN A C 1
ATOM 740 O O . GLN A 1 101 ? -11.528 -0.040 4.769 1.00 71.50 101 GLN A O 1
ATOM 745 N N . SER A 1 102 ? -9.395 -0.628 4.421 1.00 72.56 102 SER A N 1
ATOM 746 C CA . SER A 1 102 ? -9.096 0.448 3.474 1.00 72.56 102 SER A CA 1
ATOM 747 C C . SER A 1 102 ? -9.456 0.052 2.037 1.00 72.56 102 SER A C 1
ATOM 749 O O . SER A 1 102 ? -9.663 -1.124 1.726 1.00 72.56 102 SER A O 1
ATOM 751 N N . SER A 1 103 ? -9.454 1.026 1.124 1.00 69.12 103 SER A N 1
ATOM 752 C CA . SER A 1 103 ? -9.593 0.774 -0.318 1.00 69.12 103 SER A CA 1
ATOM 753 C C . SER A 1 103 ? -8.479 -0.113 -0.889 1.00 69.12 103 SER A C 1
ATOM 755 O O . SER A 1 103 ? -8.680 -0.774 -1.904 1.00 69.12 103 SER A O 1
ATOM 757 N N . MET A 1 104 ? -7.318 -0.172 -0.230 1.00 72.38 104 MET A N 1
ATOM 758 C CA . MET A 1 104 ? -6.181 -0.990 -0.657 1.00 72.38 104 MET A CA 1
ATOM 759 C C . MET A 1 104 ? -6.340 -2.460 -0.273 1.00 72.38 104 MET A C 1
ATOM 761 O O . MET A 1 104 ? -5.742 -3.323 -0.920 1.00 72.38 104 MET A O 1
ATOM 765 N N . THR A 1 105 ? -7.211 -2.758 0.697 1.00 82.19 105 THR A N 1
ATOM 766 C CA . THR A 1 105 ? -7.413 -4.085 1.298 1.00 82.19 105 THR A CA 1
ATOM 767 C C . THR A 1 105 ? -6.131 -4.674 1.890 1.00 82.19 105 THR A C 1
ATOM 769 O O . THR A 1 105 ? -5.073 -4.051 1.864 1.00 82.19 105 THR A O 1
ATOM 772 N N . SER A 1 106 ? -6.214 -5.882 2.447 1.00 87.06 106 SER A N 1
ATOM 773 C CA . SER A 1 106 ? -5.040 -6.543 3.006 1.00 87.06 106 SER A CA 1
ATOM 774 C C . SER A 1 106 ? -4.063 -7.016 1.933 1.00 87.06 106 SER A C 1
ATOM 776 O O . SER A 1 106 ? -2.864 -6.966 2.158 1.00 87.06 106 SER A O 1
ATOM 778 N N . SER A 1 107 ? -4.519 -7.434 0.751 1.00 91.81 107 SER A N 1
ATOM 779 C CA . SER A 1 107 ? -3.616 -7.927 -0.293 1.00 91.81 107 SER A CA 1
ATOM 780 C C . SER A 1 107 ? -3.357 -6.871 -1.364 1.00 91.81 107 SER A C 1
ATOM 782 O O . SER A 1 107 ? -4.282 -6.428 -2.056 1.00 91.81 107 SER A O 1
ATOM 784 N N . LEU A 1 108 ? -2.086 -6.492 -1.512 1.00 93.81 108 LEU A N 1
ATOM 785 C CA . LEU A 1 108 ? -1.625 -5.493 -2.472 1.00 93.81 108 LEU A CA 1
ATOM 786 C C . LEU A 1 108 ? -0.280 -5.876 -3.089 1.00 93.81 108 LEU A C 1
ATOM 788 O O . LEU A 1 108 ? 0.518 -6.598 -2.496 1.00 93.81 108 LEU A O 1
ATOM 792 N N . ALA A 1 109 ? -0.008 -5.343 -4.271 1.00 94.88 109 ALA A N 1
ATOM 793 C CA . ALA A 1 109 ? 1.266 -5.473 -4.958 1.00 94.88 109 ALA A CA 1
ATOM 794 C C . ALA A 1 109 ? 1.911 -4.098 -5.137 1.00 94.88 109 ALA A C 1
ATOM 796 O O . ALA A 1 109 ? 1.240 -3.150 -5.542 1.00 94.88 109 ALA A O 1
ATOM 797 N N . ILE A 1 110 ? 3.212 -3.993 -4.873 1.00 94.94 110 ILE A N 1
ATOM 798 C CA . ILE A 1 110 ? 4.001 -2.791 -5.155 1.00 94.94 110 ILE A CA 1
ATOM 799 C C . ILE A 1 110 ? 4.741 -2.994 -6.463 1.00 94.94 110 ILE A C 1
ATOM 801 O O . ILE A 1 110 ? 5.466 -3.972 -6.641 1.00 94.94 110 ILE A O 1
ATOM 805 N N . TRP A 1 111 ? 4.606 -2.021 -7.346 1.00 94.44 111 TRP A N 1
ATOM 806 C CA . TRP A 1 111 ? 5.215 -1.988 -8.662 1.00 94.44 111 TRP A CA 1
ATOM 807 C C . TRP A 1 111 ? 6.114 -0.762 -8.797 1.00 94.44 111 TRP A C 1
ATOM 809 O O . TRP A 1 111 ? 5.947 0.224 -8.076 1.00 94.44 111 TRP A O 1
ATOM 819 N N . ARG A 1 112 ? 7.063 -0.829 -9.730 1.00 93.12 112 ARG A N 1
ATOM 820 C CA . ARG A 1 112 ? 7.996 0.250 -10.062 1.00 93.12 112 ARG A CA 1
ATOM 821 C C . ARG A 1 112 ? 7.991 0.503 -11.564 1.00 93.12 112 ARG A C 1
ATOM 823 O O . ARG A 1 112 ? 8.133 -0.447 -12.330 1.00 93.12 112 ARG A O 1
ATOM 830 N N . ASP A 1 113 ? 7.855 1.757 -11.987 1.00 90.38 113 ASP A N 1
ATOM 831 C CA . ASP A 1 113 ? 7.995 2.130 -13.400 1.00 90.38 113 ASP A CA 1
ATOM 832 C C . ASP A 1 113 ? 9.460 2.378 -13.806 1.00 90.38 113 ASP A C 1
ATOM 834 O O . ASP A 1 113 ? 10.385 2.387 -12.985 1.00 90.38 113 ASP A O 1
ATOM 838 N N . ALA A 1 114 ? 9.665 2.639 -15.098 1.00 86.06 114 ALA A N 1
ATOM 839 C CA . ALA A 1 114 ? 10.966 3.003 -15.654 1.00 86.06 114 ALA A CA 1
ATOM 840 C C . ALA A 1 114 ? 11.554 4.309 -15.073 1.00 86.06 114 ALA A C 1
ATOM 842 O O . ALA A 1 114 ? 12.767 4.493 -15.100 1.00 86.06 114 ALA A O 1
ATOM 843 N N . ASN A 1 115 ? 10.725 5.194 -14.506 1.00 84.44 115 ASN A N 1
ATOM 844 C CA . ASN A 1 115 ? 11.147 6.453 -13.881 1.00 84.44 115 ASN A CA 1
ATOM 845 C C . ASN A 1 115 ? 11.410 6.304 -12.373 1.00 84.44 115 ASN A C 1
ATOM 847 O O . ASN A 1 115 ? 11.486 7.303 -11.657 1.00 84.44 115 ASN A O 1
ATOM 851 N N . ALA A 1 116 ? 11.511 5.067 -11.876 1.00 82.94 116 ALA A N 1
ATOM 852 C CA . ALA A 1 116 ? 11.680 4.740 -10.465 1.00 82.94 116 ALA A CA 1
ATOM 853 C C . ALA A 1 116 ? 10.558 5.243 -9.537 1.00 82.94 116 ALA A C 1
ATOM 855 O O . ALA A 1 116 ? 10.764 5.373 -8.329 1.00 82.94 116 ALA A O 1
ATOM 856 N N . ARG A 1 117 ? 9.362 5.477 -10.079 1.00 89.31 117 ARG A N 1
ATOM 857 C CA . ARG A 1 117 ? 8.151 5.764 -9.311 1.00 89.31 117 ARG A CA 1
ATOM 858 C C . ARG A 1 117 ? 7.522 4.458 -8.862 1.00 89.31 117 ARG A C 1
ATOM 860 O O . ARG A 1 117 ? 7.497 3.487 -9.617 1.00 89.31 117 ARG A O 1
ATOM 867 N N . TYR A 1 118 ? 6.991 4.456 -7.645 1.00 92.19 118 TYR A N 1
ATOM 868 C CA . TYR A 1 118 ? 6.329 3.296 -7.065 1.00 92.19 118 TYR A CA 1
ATOM 869 C C . TYR A 1 118 ? 4.822 3.497 -7.016 1.00 92.19 118 TYR A C 1
ATOM 871 O O . TYR A 1 118 ? 4.339 4.611 -6.809 1.00 92.19 118 TYR A O 1
ATOM 879 N N . PHE A 1 119 ? 4.081 2.411 -7.185 1.00 92.69 119 PHE A N 1
ATOM 880 C CA . PHE A 1 119 ? 2.628 2.394 -7.053 1.00 92.69 119 PHE A CA 1
ATOM 881 C C . PHE A 1 119 ? 2.182 1.093 -6.408 1.00 92.69 119 PHE A C 1
ATOM 883 O O . PHE A 1 119 ? 2.753 0.033 -6.668 1.00 92.69 119 PHE A O 1
ATOM 890 N N . ALA A 1 120 ? 1.159 1.183 -5.567 1.00 91.31 120 ALA A N 1
ATOM 891 C CA . ALA A 1 120 ? 0.455 0.021 -5.061 1.00 91.31 120 ALA A CA 1
ATOM 892 C C . ALA A 1 120 ? -0.752 -0.290 -5.943 1.00 91.31 120 ALA A C 1
ATOM 894 O O . ALA A 1 120 ? -1.413 0.606 -6.468 1.00 91.31 120 ALA A O 1
ATOM 895 N N . VAL A 1 121 ? -1.039 -1.577 -6.065 1.00 89.81 121 VAL A N 1
ATOM 896 C CA . VAL A 1 121 ? -2.212 -2.118 -6.740 1.00 89.81 121 VAL A CA 1
ATOM 897 C C . VAL A 1 121 ? -2.902 -3.047 -5.766 1.00 89.81 121 VAL A C 1
ATOM 899 O O . VAL A 1 121 ? -2.282 -3.987 -5.270 1.00 89.81 121 VAL A O 1
ATOM 902 N N . SER A 1 122 ? -4.171 -2.778 -5.480 1.00 86.06 122 SER A N 1
ATOM 903 C CA . SER A 1 122 ? -4.970 -3.666 -4.643 1.00 86.06 122 SER A CA 1
ATOM 904 C C . SER A 1 122 ? -5.364 -4.910 -5.432 1.00 86.06 122 SER A C 1
ATOM 906 O O . SER A 1 122 ? -5.706 -4.824 -6.609 1.00 86.06 122 SER A O 1
ATOM 908 N N . SER A 1 123 ? -5.380 -6.066 -4.777 1.00 78.12 123 SER A N 1
ATOM 909 C CA . SER A 1 123 ? -5.974 -7.280 -5.352 1.00 78.12 123 SER A CA 1
ATOM 910 C C . SER A 1 123 ? -7.475 -7.126 -5.636 1.00 78.12 123 SER A C 1
ATOM 912 O O . SER A 1 123 ? -7.978 -7.710 -6.594 1.00 78.12 123 SER A O 1
ATOM 914 N N . ARG A 1 124 ? -8.188 -6.318 -4.835 1.00 73.94 124 ARG A N 1
ATOM 915 C CA . ARG A 1 124 ? -9.623 -6.044 -5.008 1.00 73.94 124 ARG A CA 1
ATOM 916 C C . ARG A 1 124 ? -9.894 -5.106 -6.180 1.00 73.94 124 ARG A C 1
ATOM 918 O O . ARG A 1 124 ? -10.894 -5.280 -6.868 1.00 73.94 124 ARG A O 1
ATOM 925 N N . ASP A 1 125 ? -9.024 -4.125 -6.384 1.00 76.19 125 ASP A N 1
ATOM 926 C CA . ASP A 1 125 ? -9.116 -3.173 -7.489 1.00 76.19 125 ASP A CA 1
ATOM 927 C C . ASP A 1 125 ? -7.788 -3.120 -8.258 1.00 76.19 125 ASP A C 1
ATOM 929 O O . ASP A 1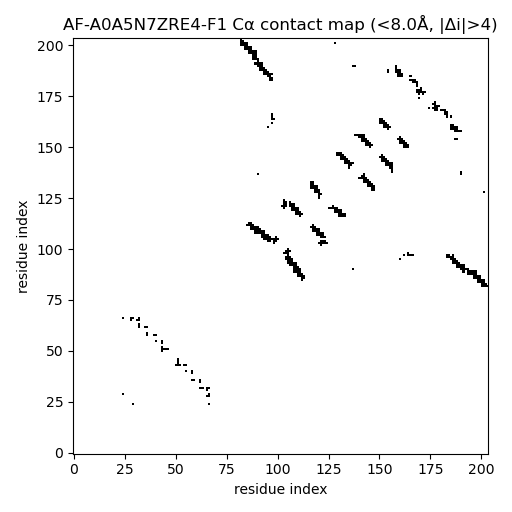 125 ? -6.951 -2.240 -8.024 1.00 76.19 125 ASP A O 1
ATOM 933 N N . PRO A 1 126 ? -7.576 -4.075 -9.183 1.00 76.88 126 PRO A N 1
ATOM 934 C CA . PRO A 1 126 ? -6.351 -4.155 -9.963 1.00 76.88 126 PRO A CA 1
ATOM 935 C C . PRO A 1 126 ? -6.264 -3.091 -11.068 1.00 76.88 126 PRO A C 1
ATOM 937 O O . PRO A 1 126 ? -5.268 -3.070 -11.799 1.00 76.88 126 PRO A O 1
ATOM 940 N N . ALA A 1 127 ? -7.307 -2.271 -11.247 1.00 73.81 127 ALA A N 1
ATOM 941 C CA . ALA A 1 127 ? -7.353 -1.200 -12.237 1.00 73.81 127 ALA A CA 1
ATOM 942 C C . ALA A 1 127 ? -6.859 0.138 -11.666 1.00 73.81 127 ALA A C 1
ATOM 944 O O . ALA A 1 127 ? -6.390 0.984 -12.429 1.00 73.81 127 ALA A O 1
ATOM 945 N N . THR A 1 128 ? -6.923 0.317 -10.345 1.00 78.56 128 THR A N 1
ATOM 946 C CA . THR A 1 128 ? -6.463 1.535 -9.675 1.00 78.56 128 THR A CA 1
ATOM 947 C C . THR A 1 128 ? -4.996 1.437 -9.267 1.00 78.56 128 THR A C 1
ATOM 949 O O . THR A 1 128 ? -4.560 0.490 -8.610 1.00 78.56 128 THR A O 1
ATOM 952 N N . LEU A 1 129 ? -4.232 2.468 -9.636 1.00 83.50 129 LEU A N 1
ATOM 953 C CA . LEU A 1 129 ? -2.849 2.656 -9.220 1.00 83.50 129 LEU A CA 1
ATOM 954 C C . LEU A 1 129 ? -2.772 3.710 -8.116 1.00 83.50 129 LEU A C 1
ATOM 956 O O . LEU A 1 129 ? -3.130 4.867 -8.329 1.00 83.50 129 LEU A O 1
ATOM 960 N N . TYR A 1 130 ? -2.240 3.328 -6.960 1.00 86.69 130 TYR A N 1
ATOM 961 C CA . TYR A 1 130 ? -2.011 4.240 -5.843 1.00 86.69 130 TYR A CA 1
ATOM 962 C C . TYR A 1 130 ? -0.552 4.706 -5.857 1.00 86.69 130 TYR A C 1
ATOM 964 O O . TYR A 1 130 ? 0.322 3.907 -5.518 1.00 86.69 130 TYR A O 1
ATOM 972 N N . PRO A 1 131 ? -0.243 5.958 -6.241 1.00 89.19 131 PRO A N 1
ATOM 973 C CA . PRO A 1 131 ? 1.136 6.434 -6.273 1.00 89.19 131 PRO A CA 1
ATOM 974 C C . PRO A 1 131 ? 1.728 6.466 -4.861 1.00 89.19 131 PRO A C 1
ATOM 976 O O . PRO A 1 131 ? 1.110 6.985 -3.932 1.00 89.19 131 PRO A O 1
ATOM 979 N N . LEU A 1 132 ? 2.938 5.932 -4.707 1.00 90.81 132 LEU A N 1
ATOM 980 C CA . LEU A 1 132 ? 3.635 5.849 -3.427 1.00 90.81 132 LEU A CA 1
ATOM 981 C C . LEU A 1 132 ? 4.826 6.799 -3.405 1.00 90.81 132 LEU A C 1
ATOM 983 O O . LEU A 1 132 ? 5.591 6.886 -4.368 1.00 90.81 132 LEU A O 1
ATOM 987 N N . LYS A 1 133 ? 5.051 7.438 -2.257 1.00 91.06 133 LYS A N 1
ATOM 988 C CA . LYS A 1 133 ? 6.367 8.006 -1.947 1.00 91.06 133 LYS A CA 1
ATOM 989 C C . LYS A 1 133 ? 7.215 6.906 -1.326 1.00 91.06 133 LYS A C 1
ATOM 991 O O . LYS A 1 133 ? 6.775 6.282 -0.366 1.00 91.06 133 LYS A O 1
ATOM 996 N N . ALA A 1 134 ? 8.399 6.664 -1.873 1.00 92.00 134 ALA A N 1
ATOM 997 C CA . ALA A 1 134 ? 9.291 5.614 -1.395 1.00 92.00 134 ALA A CA 1
ATOM 998 C C . ALA A 1 134 ? 10.535 6.196 -0.714 1.00 92.00 134 ALA A C 1
ATOM 1000 O O . ALA A 1 134 ? 11.039 7.245 -1.116 1.00 92.00 134 ALA A O 1
ATOM 1001 N N . GLN A 1 135 ? 11.034 5.489 0.296 1.00 91.50 135 GLN A N 1
ATOM 1002 C CA . GLN A 1 135 ? 12.306 5.745 0.967 1.00 91.50 135 GLN A CA 1
ATOM 1003 C C . GLN A 1 135 ? 13.076 4.431 1.114 1.00 91.50 135 GLN A C 1
ATOM 1005 O O . GLN A 1 135 ? 12.485 3.378 1.348 1.00 91.50 135 GLN A O 1
ATOM 1010 N N . GLY A 1 136 ? 14.401 4.482 0.987 1.00 88.12 136 GLY A N 1
ATOM 1011 C CA . GLY A 1 136 ? 15.222 3.272 0.930 1.00 88.12 136 GLY A CA 1
ATOM 1012 C C . GLY A 1 136 ? 15.117 2.545 -0.415 1.00 88.12 136 GLY A C 1
ATOM 1013 O O . GLY A 1 136 ? 14.462 3.001 -1.352 1.00 88.12 136 GLY A O 1
ATOM 1014 N N . THR A 1 137 ? 15.820 1.418 -0.534 1.00 87.00 137 THR A N 1
ATOM 1015 C CA . THR A 1 137 ? 15.862 0.625 -1.772 1.00 87.00 137 THR A CA 1
ATOM 1016 C C . THR A 1 137 ? 15.304 -0.773 -1.515 1.00 87.00 137 THR A C 1
ATOM 1018 O O . THR A 1 137 ? 15.894 -1.513 -0.723 1.00 87.00 137 THR A O 1
ATOM 1021 N N . PRO A 1 138 ? 14.209 -1.171 -2.192 1.00 86.94 138 PRO A N 1
ATOM 1022 C CA . PRO A 1 138 ? 13.683 -2.529 -2.115 1.00 86.94 138 PRO A CA 1
ATOM 1023 C C . PRO A 1 138 ? 14.763 -3.591 -2.351 1.00 86.94 138 PRO A C 1
ATOM 1025 O O . PRO A 1 138 ? 15.559 -3.475 -3.283 1.00 86.94 138 PRO A O 1
ATOM 1028 N N . GLY A 1 139 ? 14.809 -4.607 -1.486 1.00 81.12 139 GLY A N 1
ATOM 1029 C CA . GLY A 1 139 ? 15.801 -5.686 -1.545 1.00 81.12 139 GLY A CA 1
ATOM 1030 C C . GLY A 1 139 ? 17.223 -5.327 -1.085 1.00 81.12 139 GLY A C 1
ATOM 1031 O O . GLY A 1 139 ? 18.077 -6.207 -1.080 1.00 81.12 139 GLY A O 1
ATOM 1032 N N . LYS A 1 140 ? 17.503 -4.078 -0.678 1.00 85.19 140 LYS A N 1
ATOM 1033 C CA . LYS A 1 140 ? 18.818 -3.649 -0.145 1.00 85.19 140 LYS A CA 1
ATOM 1034 C C . LYS A 1 140 ? 18.756 -3.150 1.305 1.00 85.19 140 LYS A C 1
ATOM 1036 O O . LYS A 1 140 ? 19.574 -2.335 1.719 1.00 85.19 140 LYS A O 1
ATOM 1041 N N . GLY A 1 141 ? 17.765 -3.608 2.064 1.00 88.44 141 GLY A N 1
ATOM 1042 C CA . GLY A 1 141 ? 17.492 -3.168 3.430 1.00 88.44 141 GLY A CA 1
ATOM 1043 C C . GLY A 1 141 ? 16.014 -2.856 3.618 1.00 88.44 141 GLY A C 1
ATOM 1044 O O . GLY A 1 141 ? 15.167 -3.353 2.873 1.00 88.44 141 GLY A O 1
ATOM 1045 N N . ASN A 1 142 ? 15.713 -2.020 4.608 1.00 90.50 142 ASN A N 1
ATOM 1046 C CA . ASN A 1 142 ? 14.344 -1.593 4.865 1.00 90.50 142 ASN A CA 1
ATOM 1047 C C . ASN A 1 142 ? 13.885 -0.610 3.779 1.00 90.50 142 ASN A C 1
ATOM 1049 O O . ASN A 1 142 ? 14.618 0.310 3.406 1.00 90.50 142 ASN A O 1
ATOM 1053 N N . ALA A 1 143 ? 12.663 -0.796 3.288 1.00 94.31 143 ALA A N 1
ATOM 1054 C CA . ALA A 1 143 ? 12.031 0.079 2.311 1.00 94.31 143 ALA A CA 1
ATOM 1055 C C . ALA A 1 143 ? 10.738 0.658 2.892 1.00 94.31 143 ALA A C 1
ATOM 1057 O O . ALA A 1 143 ? 9.845 -0.084 3.292 1.00 94.31 143 ALA A O 1
ATOM 1058 N N . GLY A 1 144 ? 10.646 1.983 2.940 1.00 94.25 144 GLY A N 1
ATOM 1059 C CA . GLY A 1 144 ? 9.465 2.715 3.379 1.00 94.25 144 GLY A CA 1
ATOM 1060 C C . GLY A 1 144 ? 8.595 3.137 2.199 1.00 94.25 144 GLY A C 1
ATOM 1061 O O . GLY A 1 144 ? 9.107 3.564 1.165 1.00 94.25 144 GLY A O 1
ATOM 1062 N N . PHE A 1 145 ? 7.280 3.063 2.375 1.00 94.56 145 PHE A N 1
ATOM 1063 C CA . PHE A 1 145 ? 6.270 3.496 1.419 1.00 94.56 145 PHE A CA 1
ATOM 1064 C C . PHE A 1 145 ? 5.218 4.348 2.127 1.00 94.56 145 PHE A C 1
ATOM 1066 O O . PHE A 1 145 ? 4.699 3.970 3.175 1.00 94.56 145 PHE A O 1
ATOM 1073 N N . THR A 1 146 ? 4.879 5.495 1.549 1.00 91.69 146 THR A N 1
ATOM 1074 C CA . THR A 1 146 ? 3.775 6.344 2.005 1.00 91.69 146 THR A CA 1
ATOM 1075 C C . THR A 1 146 ? 2.694 6.375 0.941 1.00 91.69 146 THR A C 1
ATOM 1077 O O . THR A 1 146 ? 2.958 6.737 -0.209 1.00 91.69 146 THR A O 1
ATOM 1080 N N . PHE A 1 147 ? 1.486 6.000 1.344 1.00 87.50 147 PHE A N 1
ATOM 1081 C CA . PHE A 1 147 ? 0.309 5.896 0.496 1.00 87.50 147 PHE A CA 1
ATOM 1082 C C . PHE A 1 147 ? -0.444 7.229 0.399 1.00 87.50 147 PHE A C 1
ATOM 1084 O O . PHE A 1 147 ? -0.316 8.092 1.280 1.00 87.50 147 PHE A O 1
ATOM 1091 N N . PRO A 1 148 ? -1.284 7.404 -0.638 1.00 78.06 148 PRO A N 1
ATOM 1092 C CA . PRO A 1 148 ? -2.258 8.488 -0.672 1.00 78.06 148 PRO A CA 1
ATOM 1093 C C . PRO A 1 148 ? -3.150 8.426 0.577 1.00 78.06 148 PRO A C 1
ATOM 1095 O O . PRO A 1 148 ? -3.637 7.360 0.942 1.00 78.06 148 PRO A O 1
ATOM 1098 N N . GLY A 1 149 ? -3.324 9.554 1.267 1.00 76.44 149 GLY A N 1
ATOM 1099 C CA . GLY A 1 149 ? -4.013 9.602 2.565 1.00 76.44 149 GLY A CA 1
ATOM 1100 C C . GLY A 1 149 ? -3.097 9.467 3.788 1.00 76.44 149 GLY A C 1
ATOM 1101 O O . GLY A 1 149 ? -3.579 9.525 4.912 1.00 76.44 149 GLY A O 1
ATOM 1102 N N . GLY A 1 150 ? -1.779 9.336 3.594 1.00 82.50 150 GLY A N 1
ATOM 1103 C CA . GLY A 1 150 ? -0.782 9.492 4.660 1.00 82.50 150 GLY A CA 1
ATOM 1104 C C . GLY A 1 150 ? -0.445 8.223 5.442 1.00 82.50 150 GLY A C 1
ATOM 1105 O O . GLY A 1 150 ? 0.458 8.262 6.274 1.00 82.50 150 GLY A O 1
ATOM 1106 N N . ALA A 1 151 ? -1.102 7.094 5.156 1.00 87.25 151 ALA A N 1
ATOM 1107 C CA . ALA A 1 151 ? -0.700 5.810 5.720 1.00 87.25 151 ALA A CA 1
ATOM 1108 C C . ALA A 1 151 ? 0.741 5.485 5.303 1.00 87.25 151 ALA A C 1
ATOM 1110 O O . ALA A 1 151 ? 1.108 5.650 4.136 1.00 87.25 151 ALA A O 1
ATOM 1111 N N . SER A 1 152 ? 1.559 5.022 6.242 1.00 89.69 152 SER A N 1
ATOM 1112 C CA . SER A 1 152 ? 2.928 4.594 5.966 1.00 89.69 152 SER A CA 1
ATOM 1113 C C . SER A 1 152 ? 3.091 3.104 6.223 1.00 89.69 152 SER A C 1
ATOM 1115 O O . SER A 1 152 ? 2.413 2.523 7.070 1.00 89.69 152 SER A O 1
ATOM 1117 N N . MET A 1 153 ? 3.987 2.484 5.463 1.00 93.94 153 MET A N 1
ATOM 1118 C CA . MET A 1 153 ? 4.371 1.087 5.599 1.00 93.94 153 MET A CA 1
ATOM 1119 C C . MET A 1 153 ? 5.877 0.958 5.435 1.00 93.94 153 MET A C 1
ATOM 1121 O O . MET A 1 153 ? 6.447 1.525 4.507 1.00 93.94 153 MET A O 1
ATOM 1125 N N . THR A 1 154 ? 6.518 0.185 6.302 1.00 94.44 154 THR A N 1
ATOM 1126 C CA . THR A 1 154 ? 7.926 -0.192 6.156 1.00 94.44 154 THR A CA 1
ATOM 1127 C C . THR A 1 154 ? 8.012 -1.685 5.920 1.00 94.44 154 THR A C 1
ATOM 1129 O O . THR A 1 154 ? 7.471 -2.455 6.702 1.00 94.44 154 THR A O 1
ATOM 1132 N N . VAL A 1 155 ? 8.705 -2.088 4.859 1.00 94.69 155 VAL A N 1
ATOM 1133 C CA . VAL A 1 155 ? 9.054 -3.478 4.565 1.00 94.69 155 VAL A CA 1
ATOM 1134 C C . VAL A 1 155 ? 10.490 -3.705 5.016 1.00 94.69 155 VAL A C 1
ATOM 1136 O O . VAL A 1 155 ? 11.412 -3.072 4.501 1.00 94.69 155 VAL A O 1
ATOM 1139 N N . ALA A 1 156 ? 10.682 -4.586 5.989 1.00 92.56 156 ALA A N 1
ATOM 1140 C CA . ALA A 1 156 ? 11.993 -5.002 6.453 1.00 92.56 156 ALA A CA 1
ATOM 1141 C C . ALA A 1 156 ? 12.658 -5.966 5.458 1.00 92.56 156 ALA A C 1
ATOM 1143 O O . ALA A 1 156 ? 11.996 -6.601 4.637 1.00 92.56 156 ALA A O 1
ATOM 1144 N N . ALA A 1 157 ? 13.981 -6.115 5.555 1.00 88.12 157 ALA A N 1
ATOM 1145 C CA . ALA A 1 157 ? 14.752 -6.976 4.652 1.00 88.12 157 ALA A CA 1
ATOM 1146 C C . ALA A 1 157 ? 14.295 -8.452 4.648 1.00 88.12 157 ALA A C 1
ATOM 1148 O O . ALA A 1 157 ? 14.442 -9.141 3.644 1.00 88.12 157 ALA A O 1
ATOM 1149 N N . ASN A 1 158 ? 13.720 -8.930 5.754 1.00 89.19 158 ASN A N 1
ATOM 1150 C CA . ASN A 1 158 ? 13.172 -10.281 5.895 1.00 89.19 158 ASN A CA 1
ATOM 1151 C C . ASN A 1 158 ? 11.701 -10.406 5.442 1.00 89.19 158 ASN A C 1
ATOM 1153 O O . ASN A 1 158 ? 11.098 -11.454 5.650 1.00 89.19 158 ASN A O 1
ATOM 1157 N N . GLY A 1 159 ? 11.114 -9.352 4.871 1.00 90.94 159 GLY A N 1
ATOM 1158 C CA . GLY A 1 159 ? 9.731 -9.337 4.392 1.00 90.94 159 GLY A CA 1
ATOM 1159 C C . GLY A 1 159 ? 8.688 -8.933 5.433 1.00 90.94 159 GLY A C 1
ATOM 1160 O O . GLY A 1 159 ? 7.549 -8.671 5.058 1.00 90.94 159 GLY A O 1
ATOM 1161 N N . TRP A 1 160 ? 9.049 -8.796 6.712 1.00 92.88 160 TRP A N 1
ATOM 1162 C CA . TRP A 1 160 ? 8.119 -8.278 7.717 1.00 92.88 160 TRP A CA 1
ATOM 1163 C C . TRP A 1 160 ? 7.698 -6.850 7.403 1.00 92.88 160 TRP A C 1
ATOM 1165 O O . TRP A 1 160 ? 8.530 -6.031 7.011 1.00 92.88 160 TRP A O 1
ATOM 1175 N N . THR A 1 161 ? 6.426 -6.530 7.633 1.00 92.38 161 THR A N 1
ATOM 1176 C CA . THR A 1 161 ? 5.932 -5.168 7.436 1.00 92.38 161 THR A CA 1
ATOM 1177 C C . THR A 1 161 ? 5.327 -4.586 8.692 1.00 92.38 161 THR A C 1
ATOM 1179 O O . THR A 1 161 ? 4.547 -5.253 9.370 1.00 92.38 161 THR A O 1
ATOM 1182 N N . THR A 1 162 ? 5.612 -3.314 8.927 1.00 90.25 162 THR A N 1
ATOM 1183 C CA . THR A 1 162 ? 4.903 -2.491 9.907 1.00 90.25 162 THR A CA 1
ATOM 1184 C C . THR A 1 162 ? 4.173 -1.368 9.197 1.00 90.25 162 THR A C 1
ATOM 1186 O O . THR A 1 162 ? 4.632 -0.879 8.159 1.00 90.25 162 THR A O 1
ATOM 1189 N N . THR A 1 163 ? 3.042 -0.947 9.749 1.00 90.50 163 THR A N 1
ATOM 1190 C CA . THR A 1 163 ? 2.250 0.160 9.216 1.00 90.50 163 THR A CA 1
ATOM 1191 C C . THR A 1 163 ? 1.876 1.165 10.293 1.00 90.50 163 THR A C 1
ATOM 1193 O O . THR A 1 163 ? 1.797 0.845 11.477 1.00 90.50 163 THR A O 1
ATOM 1196 N N . SER A 1 164 ? 1.560 2.392 9.879 1.00 86.81 164 SER A N 1
ATOM 1197 C CA . SER A 1 164 ? 0.972 3.397 10.773 1.00 86.81 164 SER A CA 1
ATOM 1198 C C . SER A 1 164 ? -0.457 3.063 11.226 1.00 86.81 164 SER A C 1
ATOM 1200 O O . SER A 1 164 ? -1.031 3.819 12.003 1.00 86.81 164 SER A O 1
ATOM 1202 N N . GLN A 1 165 ? -1.064 1.996 10.697 1.00 85.88 165 GLN A N 1
ATOM 1203 C CA . GLN A 1 165 ? -2.427 1.561 11.016 1.00 85.88 165 GLN A CA 1
ATOM 1204 C C . GLN A 1 165 ? -2.454 0.296 11.886 1.00 85.88 165 GLN A C 1
ATOM 1206 O O . GLN A 1 165 ? -3.537 -0.165 12.251 1.00 85.88 165 GLN A O 1
ATOM 1211 N N . ASP A 1 166 ? -1.291 -0.259 12.239 1.00 85.81 166 ASP A N 1
ATOM 1212 C CA . ASP A 1 166 ? -1.204 -1.445 13.086 1.00 85.81 166 ASP A CA 1
ATOM 1213 C C . ASP A 1 166 ? -1.792 -1.149 14.472 1.00 85.81 166 ASP A C 1
ATOM 1215 O O . ASP A 1 166 ? -1.388 -0.206 15.159 1.00 85.81 166 ASP A O 1
ATOM 1219 N N . GLN A 1 167 ? -2.738 -1.978 14.921 1.00 82.06 167 GLN A N 1
ATOM 1220 C CA . GLN A 1 167 ? -3.287 -1.865 16.270 1.00 82.06 167 GLN A CA 1
ATOM 1221 C C . GLN A 1 167 ? -2.505 -2.768 17.221 1.00 82.06 167 GLN A C 1
ATOM 1223 O O . GLN A 1 167 ? -2.738 -3.979 17.297 1.00 82.06 167 GLN A O 1
ATOM 1228 N N . ILE A 1 168 ? -1.575 -2.158 17.957 1.00 81.81 168 ILE A N 1
ATOM 1229 C CA . ILE A 1 168 ? -0.824 -2.804 19.034 1.00 81.81 168 ILE A CA 1
ATOM 1230 C C . ILE A 1 168 ? -1.465 -2.410 20.363 1.00 81.81 168 ILE A C 1
ATOM 1232 O O . ILE A 1 168 ? -1.448 -1.252 20.777 1.00 81.81 168 ILE A O 1
ATOM 1236 N N . HIS A 1 169 ? -2.061 -3.384 21.037 1.00 84.12 169 HIS A N 1
ATOM 1237 C CA . HIS A 1 169 ? -2.726 -3.184 22.311 1.00 84.12 169 HIS A CA 1
ATOM 1238 C C . HIS A 1 169 ? -1.776 -3.448 23.478 1.00 84.12 169 HIS A C 1
ATOM 1240 O O . HIS A 1 169 ? -1.007 -4.408 23.454 1.00 84.12 169 HIS A O 1
ATOM 1246 N N . ASN A 1 170 ? -1.877 -2.641 24.539 1.00 86.81 170 ASN A N 1
ATOM 1247 C CA . ASN A 1 170 ? -1.095 -2.866 25.750 1.00 86.81 170 ASN A CA 1
ATOM 1248 C C . ASN A 1 170 ? -1.424 -4.237 26.366 1.00 86.81 170 ASN A C 1
ATOM 1250 O O . ASN A 1 170 ? -2.574 -4.503 26.728 1.00 86.81 170 ASN A O 1
ATOM 1254 N N . LYS A 1 171 ? -0.399 -5.085 26.493 1.00 87.62 171 LYS A N 1
ATOM 1255 C CA . LYS A 1 171 ? -0.467 -6.422 27.103 1.00 87.62 171 LYS A CA 1
ATOM 1256 C C . LYS A 1 171 ? 0.132 -6.492 28.500 1.00 87.62 171 LYS A C 1
ATOM 1258 O O . LYS A 1 171 ? 0.032 -7.530 29.140 1.00 87.62 171 LYS A O 1
ATOM 1263 N N . ASN A 1 172 ? 0.730 -5.404 28.971 1.00 87.25 172 ASN A N 1
ATOM 1264 C CA . ASN A 1 172 ? 1.442 -5.363 30.233 1.00 87.25 172 ASN A CA 1
ATOM 1265 C C . ASN A 1 172 ? 0.787 -4.357 31.190 1.00 87.25 172 ASN A C 1
ATOM 1267 O O . ASN A 1 172 ? 0.659 -3.171 30.882 1.00 87.25 172 ASN A O 1
ATOM 1271 N N . SER A 1 173 ? 0.380 -4.829 32.369 1.00 83.94 173 SER A N 1
ATOM 1272 C CA . SER A 1 173 ? -0.288 -4.006 33.383 1.00 83.94 173 SER A CA 1
ATOM 1273 C C . SER A 1 173 ? 0.608 -2.921 33.976 1.00 83.94 173 SER A C 1
ATOM 1275 O O . SER A 1 173 ? 0.094 -1.956 34.534 1.00 83.94 173 SER A O 1
ATOM 1277 N N . LEU A 1 174 ? 1.933 -3.037 33.827 1.00 80.81 174 LEU A N 1
ATOM 1278 C CA . LEU A 1 174 ? 2.891 -2.039 34.311 1.00 80.81 174 LEU A CA 1
ATOM 1279 C C . LEU A 1 174 ? 2.721 -0.661 33.646 1.00 80.81 174 LEU A C 1
ATOM 1281 O O . LEU A 1 174 ? 3.099 0.343 34.238 1.00 80.81 174 LEU A O 1
ATOM 1285 N N . TYR A 1 175 ? 2.125 -0.595 32.451 1.00 79.44 175 TYR A N 1
ATOM 1286 C CA . TYR A 1 175 ? 1.932 0.652 31.693 1.00 79.44 175 TYR A CA 1
ATOM 1287 C C . TYR A 1 175 ? 0.474 1.137 31.688 1.00 79.44 175 TYR A C 1
ATOM 1289 O O . TYR A 1 175 ? 0.053 1.875 30.798 1.00 79.44 175 TYR A O 1
ATOM 1297 N N . GLY A 1 176 ? -0.318 0.701 32.671 1.00 85.88 176 GLY A N 1
ATOM 1298 C CA . GLY A 1 176 ? -1.732 1.042 32.804 1.00 85.88 176 GLY A CA 1
ATOM 1299 C C . GLY A 1 176 ? -2.662 -0.089 32.364 1.00 85.88 176 GLY A C 1
ATOM 1300 O O . GLY A 1 176 ? -2.337 -1.271 32.470 1.00 85.88 176 GLY A O 1
ATOM 1301 N N . LYS A 1 177 ? -3.868 0.262 31.900 1.00 87.62 177 LYS A N 1
ATOM 1302 C CA . LYS A 1 177 ? -4.923 -0.722 31.614 1.00 87.62 177 LYS A CA 1
ATOM 1303 C C . LYS A 1 177 ? -4.497 -1.692 30.502 1.00 87.62 177 LYS A C 1
ATOM 1305 O O . LYS A 1 177 ? -4.162 -1.273 29.394 1.00 87.62 177 LYS A O 1
ATOM 1310 N N . VAL A 1 178 ? -4.562 -2.990 30.799 1.00 90.00 178 VAL A N 1
ATOM 1311 C CA . VAL A 1 178 ? -4.319 -4.070 29.832 1.00 90.00 178 VAL A CA 1
ATOM 1312 C C . VAL A 1 178 ? -5.544 -4.250 28.945 1.00 90.00 178 VAL A C 1
ATOM 1314 O O . VAL A 1 178 ? -6.681 -4.240 29.417 1.00 90.00 178 VAL A O 1
ATOM 1317 N N . SER A 1 179 ? -5.317 -4.435 27.649 1.00 86.75 179 SER A N 1
ATOM 1318 C CA . SER A 1 179 ? -6.371 -4.728 26.685 1.00 86.75 179 SER A CA 1
ATOM 1319 C C . SER A 1 179 ? -6.414 -6.220 26.362 1.00 86.75 179 SER A C 1
ATOM 1321 O O . SER A 1 179 ? -5.424 -6.813 25.922 1.00 86.75 179 SER A O 1
ATOM 1323 N N . ALA A 1 180 ? -7.602 -6.809 26.502 1.00 89.12 180 ALA A N 1
ATOM 1324 C CA . ALA A 1 180 ? -7.878 -8.186 26.096 1.00 89.12 180 ALA A CA 1
ATOM 1325 C C . ALA A 1 180 ? -7.962 -8.361 24.565 1.00 89.12 180 ALA A C 1
ATOM 1327 O O . ALA A 1 180 ? -7.877 -9.484 24.078 1.00 89.12 180 ALA A O 1
ATOM 1328 N N . LYS A 1 181 ? -8.093 -7.274 23.786 1.00 87.31 181 LYS A N 1
ATOM 1329 C CA . LYS A 1 181 ? -8.222 -7.348 22.319 1.00 87.31 181 LYS A CA 1
ATOM 1330 C C . LYS A 1 181 ? -6.928 -7.847 21.673 1.00 87.31 181 LYS A C 1
ATOM 1332 O O . LYS A 1 181 ? -5.873 -7.336 22.048 1.00 87.31 181 LYS A O 1
ATOM 1337 N N . PRO A 1 182 ? -6.963 -8.797 20.726 1.00 83.75 182 PRO A N 1
ATOM 1338 C CA . PRO A 1 182 ? -5.756 -9.281 20.057 1.00 83.75 182 PRO A CA 1
ATOM 1339 C C . PRO A 1 182 ? -5.064 -8.151 19.286 1.00 83.75 182 PRO A C 1
ATOM 1341 O O . PRO A 1 182 ? -5.734 -7.257 18.776 1.00 83.75 182 PRO A O 1
ATOM 1344 N N . ASN A 1 183 ? -3.730 -8.185 19.215 1.00 82.81 183 ASN A N 1
ATOM 1345 C CA . ASN A 1 183 ? -2.989 -7.277 18.337 1.00 82.81 183 ASN A CA 1
ATOM 1346 C C . ASN A 1 183 ? -3.299 -7.613 16.875 1.00 82.81 183 ASN A C 1
ATOM 1348 O O . ASN A 1 183 ? -3.633 -8.757 16.563 1.00 82.81 183 ASN A O 1
ATOM 1352 N N . THR A 1 184 ? -3.157 -6.630 15.988 1.00 80.94 184 THR A N 1
ATOM 1353 C CA . THR A 1 184 ? -3.226 -6.901 14.546 1.00 80.94 184 THR A CA 1
ATOM 1354 C C . THR A 1 184 ? -2.117 -7.875 14.163 1.00 80.94 184 THR A C 1
ATOM 1356 O O . THR A 1 184 ? -0.982 -7.736 14.628 1.00 80.94 184 THR A O 1
ATOM 1359 N N . GLU A 1 185 ? -2.445 -8.868 13.338 1.00 84.81 185 GLU A N 1
ATOM 1360 C CA . GLU A 1 185 ? -1.430 -9.753 12.776 1.00 84.81 185 GLU A CA 1
ATOM 1361 C C . GLU A 1 185 ? -0.418 -8.941 11.958 1.00 84.81 185 GLU A C 1
ATOM 1363 O O . GLU A 1 185 ? -0.806 -8.014 11.238 1.00 84.81 185 GLU A O 1
ATOM 1368 N N . PRO A 1 186 ? 0.878 -9.271 12.052 1.00 83.56 186 PRO A N 1
ATOM 1369 C CA . PRO A 1 186 ? 1.899 -8.554 11.313 1.00 83.56 186 PRO A CA 1
ATOM 1370 C C . PRO A 1 186 ? 1.704 -8.749 9.813 1.00 83.56 186 PRO A C 1
ATOM 1372 O O . PRO A 1 186 ? 1.434 -9.857 9.343 1.00 83.56 186 PRO A O 1
ATOM 1375 N N . GLY A 1 187 ? 1.886 -7.679 9.047 1.00 91.69 187 GLY A N 1
ATOM 1376 C CA . GLY A 1 187 ? 1.909 -7.809 7.599 1.00 91.69 187 GLY A CA 1
ATOM 1377 C C . GLY A 1 187 ? 3.215 -8.438 7.104 1.00 91.69 187 GLY A C 1
ATOM 1378 O O . GLY A 1 187 ? 4.238 -8.453 7.796 1.00 91.69 187 GLY A O 1
ATOM 1379 N N . GLN A 1 188 ? 3.167 -8.968 5.888 1.00 95.12 188 GLN A N 1
ATOM 1380 C CA . GLN A 1 188 ? 4.282 -9.619 5.211 1.00 95.12 188 GLN A CA 1
ATOM 1381 C C . GLN A 1 188 ? 4.310 -9.204 3.743 1.00 95.12 188 GLN A C 1
ATOM 1383 O O . GLN A 1 188 ? 3.273 -9.168 3.083 1.00 95.12 188 GLN A O 1
ATOM 1388 N N . CYS A 1 189 ? 5.502 -8.953 3.217 1.00 95.12 189 CYS A N 1
ATOM 1389 C CA . CYS A 1 189 ? 5.761 -8.752 1.801 1.00 95.12 189 CYS A CA 1
ATOM 1390 C C . CYS A 1 189 ? 6.814 -9.744 1.315 1.00 95.12 189 CYS A C 1
ATOM 1392 O O . CYS A 1 189 ? 7.861 -9.937 1.932 1.00 95.12 189 CYS A O 1
ATOM 1394 N N . ARG A 1 190 ? 6.574 -10.313 0.140 1.00 95.00 190 ARG A N 1
ATOM 1395 C CA . ARG A 1 190 ? 7.528 -11.135 -0.591 1.00 95.00 190 ARG A CA 1
ATOM 1396 C C . ARG A 1 190 ? 8.171 -10.303 -1.687 1.00 95.00 190 ARG A C 1
ATOM 1398 O O . ARG A 1 190 ? 7.469 -9.725 -2.517 1.00 95.00 190 ARG A O 1
ATOM 1405 N N . LEU A 1 191 ? 9.502 -10.247 -1.698 1.00 93.38 191 LEU A N 1
ATOM 1406 C CA . LEU A 1 191 ? 10.246 -9.604 -2.778 1.00 93.38 191 LEU A CA 1
ATOM 1407 C C . LEU A 1 191 ? 10.068 -10.401 -4.078 1.00 93.38 191 LEU A C 1
ATOM 1409 O O . LEU A 1 191 ? 10.230 -11.622 -4.113 1.00 93.38 191 LEU A O 1
ATOM 1413 N N . SER A 1 192 ? 9.737 -9.693 -5.149 1.00 92.38 192 SER A N 1
ATOM 1414 C CA . SER A 1 192 ? 9.664 -10.227 -6.503 1.00 92.38 192 SER A CA 1
ATOM 1415 C C . SER A 1 192 ? 11.063 -10.373 -7.102 1.00 92.38 192 SER A C 1
ATOM 1417 O O . SER A 1 192 ? 11.970 -9.592 -6.826 1.00 92.38 192 SER A O 1
ATOM 1419 N N . ASN A 1 193 ? 11.228 -11.342 -8.000 1.00 85.75 193 ASN A N 1
ATOM 1420 C CA . ASN A 1 193 ? 12.465 -11.533 -8.763 1.00 85.75 193 ASN A CA 1
ATOM 1421 C C . ASN A 1 193 ? 12.638 -10.519 -9.915 1.00 85.75 193 ASN A C 1
ATOM 1423 O O . ASN A 1 193 ? 13.553 -10.667 -10.723 1.00 85.75 193 ASN A O 1
ATOM 1427 N N . GLY A 1 194 ? 11.737 -9.536 -10.034 1.00 79.12 194 GLY A N 1
ATOM 1428 C CA . GLY A 1 194 ? 11.782 -8.483 -11.049 1.00 79.12 194 GLY A CA 1
ATOM 1429 C C . GLY A 1 194 ? 11.458 -8.943 -12.474 1.00 79.12 194 GLY A C 1
ATOM 1430 O O . GLY A 1 194 ? 11.613 -8.156 -13.404 1.00 79.12 194 GLY A O 1
ATOM 1431 N N . LYS A 1 195 ? 11.011 -10.192 -12.670 1.00 82.69 195 LYS A N 1
ATOM 1432 C CA . LYS A 1 195 ? 10.659 -10.727 -13.998 1.00 82.69 195 LYS A CA 1
ATOM 1433 C C . LYS A 1 195 ? 9.220 -10.420 -14.401 1.00 82.69 195 LYS A C 1
ATOM 1435 O O . LYS A 1 195 ? 8.920 -10.358 -15.588 1.00 82.69 195 LYS A O 1
ATOM 1440 N N . THR A 1 196 ? 8.332 -10.237 -13.427 1.00 88.69 196 THR A N 1
ATOM 1441 C CA . THR A 1 196 ? 6.926 -9.929 -13.691 1.00 88.69 196 THR A CA 1
ATOM 1442 C C . THR A 1 196 ? 6.784 -8.466 -14.084 1.00 88.69 196 THR A C 1
ATOM 1444 O O . THR A 1 196 ? 7.019 -7.573 -13.265 1.00 88.69 196 THR A O 1
ATOM 1447 N N . THR A 1 197 ? 6.369 -8.225 -15.325 1.00 88.06 197 THR A N 1
ATOM 1448 C CA . THR A 1 197 ? 6.073 -6.891 -15.845 1.00 88.06 197 THR A CA 1
ATOM 1449 C C . THR A 1 197 ? 4.610 -6.774 -16.253 1.00 88.06 197 THR A C 1
ATOM 1451 O O . THR A 1 197 ? 3.960 -7.753 -16.620 1.00 88.06 197 THR A O 1
ATOM 1454 N N . ARG A 1 198 ? 4.065 -5.564 -16.151 1.00 86.31 198 ARG A N 1
ATOM 1455 C CA . ARG A 1 198 ? 2.705 -5.241 -16.583 1.00 86.31 198 ARG A CA 1
ATOM 1456 C C . ARG A 1 198 ? 2.661 -3.816 -17.108 1.00 86.31 198 ARG A C 1
ATOM 1458 O O . ARG A 1 198 ? 3.335 -2.936 -16.581 1.00 86.31 198 ARG A O 1
ATOM 1465 N N . THR A 1 199 ? 1.843 -3.589 -18.126 1.00 84.69 199 THR A N 1
ATOM 1466 C CA . THR A 1 199 ? 1.541 -2.244 -18.615 1.00 84.69 199 THR A CA 1
ATOM 1467 C C . THR A 1 199 ? 0.268 -1.744 -17.952 1.00 84.69 199 THR A C 1
ATOM 1469 O O . THR A 1 199 ? -0.757 -2.428 -17.969 1.00 84.69 199 THR A O 1
ATOM 1472 N N . PHE A 1 200 ? 0.336 -0.550 -17.373 1.00 80.44 200 PHE A N 1
ATOM 1473 C CA . PHE A 1 200 ? -0.806 0.117 -16.767 1.00 80.44 200 PHE A CA 1
ATOM 1474 C C . PHE A 1 200 ? -1.214 1.337 -17.585 1.00 80.44 200 PHE A C 1
ATOM 1476 O O . PHE A 1 200 ? -0.364 2.096 -18.045 1.00 80.44 200 PHE A O 1
ATOM 1483 N N . ASN A 1 201 ? -2.520 1.547 -17.728 1.00 74.69 201 ASN A N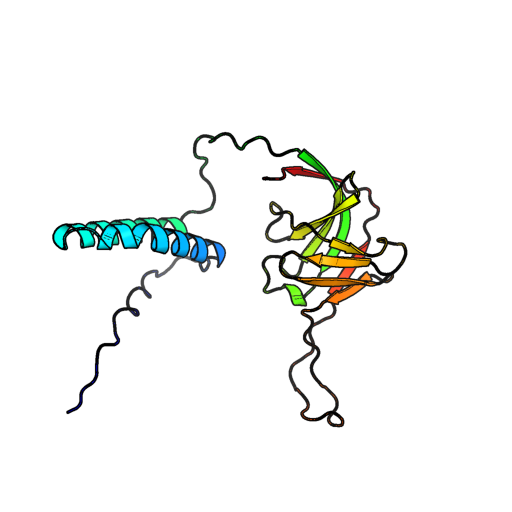 1
ATOM 1484 C CA . ASN A 1 201 ? -3.063 2.751 -18.344 1.00 74.69 201 ASN A CA 1
ATOM 1485 C C . ASN A 1 201 ? -3.364 3.755 -17.234 1.00 74.69 201 ASN A C 1
ATOM 1487 O O . ASN A 1 201 ? -4.344 3.597 -16.505 1.00 74.69 201 ASN A O 1
ATOM 1491 N N . LEU A 1 202 ? -2.505 4.763 -17.078 1.00 58.78 202 LEU A N 1
ATOM 1492 C CA . LEU A 1 202 ? -2.752 5.838 -16.123 1.00 58.78 202 LEU A CA 1
ATOM 1493 C C . LEU A 1 202 ? -3.892 6.712 -16.644 1.00 58.78 202 LEU A C 1
ATOM 1495 O O . LEU A 1 202 ? -3.771 7.319 -17.707 1.00 58.78 202 LEU A O 1
ATOM 1499 N N . LYS A 1 203 ? -4.992 6.784 -15.895 1.00 53.72 203 LYS A N 1
ATOM 1500 C CA . LYS A 1 203 ? -5.955 7.873 -16.063 1.00 53.72 203 LYS A CA 1
ATOM 1501 C C . LYS A 1 203 ? -5.327 9.110 -15.418 1.00 53.72 203 LYS A C 1
ATOM 1503 O O . LYS A 1 203 ? -4.985 9.049 -14.238 1.00 53.72 203 LYS A O 1
ATOM 1508 N N . ASN A 1 204 ? -5.094 10.152 -16.216 1.00 42.81 204 ASN A N 1
ATOM 1509 C CA . ASN A 1 204 ? -4.683 11.465 -15.710 1.00 42.81 204 ASN A CA 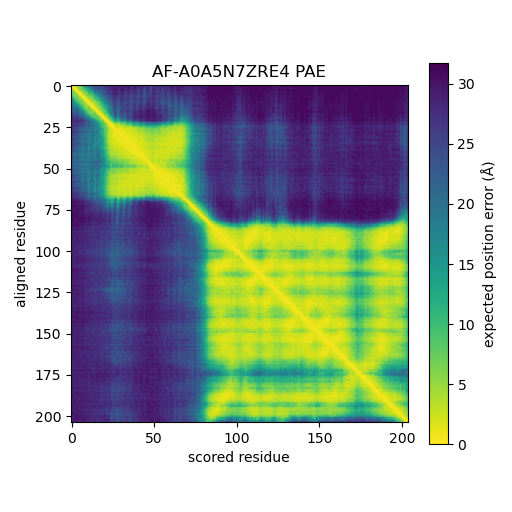1
ATOM 1510 C C . ASN A 1 204 ? -5.814 12.107 -14.906 1.00 42.81 204 ASN A C 1
ATOM 1512 O O . ASN A 1 204 ? -6.986 11.906 -15.301 1.00 42.81 204 ASN A O 1
#

Mean predicted aligned error: 17.46 Å

Sequence (204 aa):
MNHTGIGTIVAASLCVLSQAALARPTQEQMDRVRAFNEKELPKCYALPEAQAKACVDEVIRKGTQMLQSPASQPGPAKEASAGKAVPATLVYECNVPAFAQSSMTSSLAIWRDANARYFAVSSRDPATLYPLKAQGTPGKGNAGFTFPGGASMTVAANGWTTTSQDQIHNKNSLYGKVSAKPNTEPGQCRLSNGKTTRTFNLKN

Secondary structure (DSSP, 8-state):
--------SS--------SS---PPPHHHHHHHHHHHHHHHHHHHTS-HHHHHHHHHHHHHHHHHHHH--S-----------PPEEEEEEEEEEE-GGGTTSTT-SEEEEEEETTS-EEEEESS-TT-EEEEEEES-TTSS-EEEE-TTS-EEEE-TTSEEEETT-------GGGSPPP-SPPPPPEEEEEP-S--EEEEE---

pLDDT: mean 74.79, std 19.22, range [27.02, 95.56]

Solvent-accessible surface area (backbone atoms only — not comparable to full-atom values): 12216 Å² total; per-residue (Å²): 132,85,82,86,88,82,93,79,87,88,82,84,87,78,88,86,81,85,89,67,96,69,73,75,71,48,72,68,44,52,51,51,35,48,58,48,46,70,63,50,50,63,62,23,72,74,43,62,74,90,53,19,55,61,43,46,54,52,52,50,52,52,40,52,48,59,62,69,53,72,99,76,81,88,70,82,79,71,76,71,74,80,37,64,74,41,59,28,31,39,43,33,45,34,43,32,56,62,32,51,89,45,93,49,31,25,43,32,33,36,31,33,36,90,84,73,49,38,29,37,28,17,71,89,42,74,82,52,76,42,63,36,53,75,41,74,46,80,90,76,38,55,22,37,39,33,41,81,90,71,49,37,37,36,35,39,71,87,20,46,32,51,48,78,62,57,51,79,54,49,79,48,64,92,82,44,82,58,47,88,62,79,55,59,66,77,20,39,35,46,78,49,91,58,76,55,68,50,74,42,67,45,79,130